Protein AF-A0A9P5WFJ4-F1 (afdb_monomer)

Foldseek 3Di:
DDPDDDDPPDDDDDDQDDPPPVSVVVVVCVVVVPDPPDDPPDDDDPVRVVVVVVVVDPPVVDDPPWDFQEWDDDPQWIWTATPVRDIDIGNAAEFPPAQPTNLLVRQQVVCVVVVNRDPVLVDDWFFFKKKKKFKQAPADCVLQVCLVDPDKDKDKAADDQLKIKIWIHDHRNMIIMMIMHTDPDRDDPVVQPDPDPVNVVVVCVVQQQPADRRGDGVVVRVVRTDSVRIDIHTQTWDAAPDQDDQRYGYAFNSHTRAGCLVVCRVVLRVVLVVLLVVLVVPFPDSGSVSSVSSRVRSCVVRSVVSVVVNVVRVVSCPVRGDDPVDVVVVVVVD

Secondary structure (DSSP, 8-state):
----PPPPSSPPP------SHHHHHHHHHHHTTTS-SS-------HHHHHHHHHTTS-GGG---S--EEEEEEETTEEEEEETTS-EEEES-EEE---TT-HHHHHHHHHHHHTT---GGGGPPPEEEEEEEEEEE-S--TTT-GGGGSSSPPEEEEE-SSSEEEEEEEETTTEEEEEEEEE-SS---GGGGS---HHHHHHHHHHHTTSBPTTSSBHHHHHHTB-GGG-EEEEEEEEE-S--EETTEEE-GGGTEE--GGGS-HHHHHHHHHHHHHHHHHT-SSSSHHHHHHHHHHHHHHHHHHHHHHHHHHHHHHHHHT-----TTTTGGG-

Radius of gyration: 24.31 Å; Cα contacts (8 Å, |Δi|>4): 468; chains: 1; bounding box: 66×55×56 Å

Sequence (334 aa):
MSNTQPIPESPLFVLIVGAGLGGLMLGTILENANIPCGYDCLLVSRPKLHDLLRQRVPDHKISVGKKVLRQDEHDGKVTAYCSDDTMYECSVLVGADGAYSAVRQNIYKQLDDEGKLPLSYKAPFTIGYTTIVGTASHLNPERYPELNDKCSHFRIIFGNKNDSSYAVTVPDNKICWALQIQTSESKSEDENLDWGQESLDTMIKEFEESPCAYGGTMKDIFDATLKKLISKTFLEEKVFRTWYHGRSVLIGDACHKILPGAGQGAGLAFRDAVVLANCLYNMKDNSFKSIKSAFDNYYKQRYPEAEMQLKKSAYSSKIMFGQVYNVNSLNEME

pLDDT: mean 82.27, std 16.88, range [31.33, 98.56]

Nearest PDB structures (foldseek):
  6bz5-assembly2_B  TM=7.344E-01  e=2.719E-15  Pseudomonas putida
  6n04-assembly1_A  TM=7.931E-01  e=1.930E-14  Streptomyces sp. LC-6-2
  6n04-assembly2_B  TM=7.921E-01  e=2.306E-14  Streptomyces sp. LC-6-2
  5tuk-assembly2_B  TM=7.694E-01  e=1.233E-12  uncultured bacterium
  3c4a-assembly1_A  TM=6.745E-01  e=7.379E-07  Chromobacterium violaceum ATCC 12472

Solvent-accessible surface area (backbone atoms only — not comparable to full-atom values): 19432 Å² total; per-residue (Å²): 131,88,85,74,76,82,77,70,98,62,84,87,84,84,87,78,88,56,88,47,74,69,38,48,50,53,52,55,47,64,73,46,73,84,56,72,93,65,80,80,87,79,87,73,56,68,70,60,53,50,51,61,54,50,74,74,48,63,68,94,80,59,78,79,93,65,45,66,69,46,68,50,78,55,98,79,29,34,36,40,34,28,75,75,78,47,73,49,79,35,69,66,46,76,28,70,64,29,73,80,22,44,54,50,52,44,48,47,50,54,30,46,79,69,74,67,54,61,74,79,74,74,57,77,69,50,51,52,31,41,34,41,36,38,52,22,45,80,51,58,47,88,75,34,58,64,53,73,47,94,60,69,51,78,41,75,45,75,56,93,74,31,18,16,35,37,34,31,40,44,84,81,36,25,36,41,38,37,39,32,35,57,49,95,61,78,73,58,80,83,72,69,78,72,77,52,72,72,62,50,55,50,54,49,64,75,41,28,81,38,78,29,85,71,61,69,30,34,39,63,46,51,74,38,23,60,69,93,61,50,46,75,45,73,44,46,34,46,72,55,93,72,46,61,52,90,55,36,37,47,34,32,36,36,28,46,28,44,41,66,52,60,69,46,60,68,60,51,27,51,51,39,54,54,46,42,49,53,31,58,70,69,40,90,55,84,46,70,68,37,49,44,52,24,51,54,55,30,46,69,68,45,48,66,54,50,55,54,45,39,58,50,10,49,52,36,27,50,65,67,31,29,58,77,84,46,82,64,68,62,69,78,71,119

Mean predicted aligned error: 10.55 Å

Structure (mmCIF, N/CA/C/O backbone):
data_AF-A0A9P5WFJ4-F1
#
_entry.id   AF-A0A9P5WFJ4-F1
#
loop_
_atom_site.group_PDB
_atom_site.id
_atom_site.type_symbol
_atom_site.label_atom_id
_atom_site.label_alt_id
_atom_site.label_comp_id
_atom_site.label_asym_id
_atom_site.label_entity_id
_atom_site.label_seq_id
_atom_site.pdbx_PDB_ins_code
_atom_site.Cartn_x
_atom_site.Cartn_y
_atom_site.Cartn_z
_atom_site.occupancy
_atom_site.B_iso_or_equiv
_atom_site.auth_seq_id
_atom_site.auth_comp_id
_atom_site.auth_asym_id
_atom_site.auth_atom_id
_atom_site.pdbx_PDB_model_num
ATOM 1 N N . MET A 1 1 ? 30.049 -27.330 -19.630 1.00 34.25 1 MET A N 1
ATOM 2 C CA . MET A 1 1 ? 31.063 -27.969 -18.765 1.00 34.25 1 MET A CA 1
ATOM 3 C C . MET A 1 1 ? 30.670 -27.676 -17.330 1.00 34.25 1 MET A C 1
ATOM 5 O O . MET A 1 1 ? 30.473 -26.513 -17.004 1.00 34.25 1 MET A O 1
ATOM 9 N N . SER A 1 2 ? 30.403 -28.714 -16.536 1.00 38.50 2 SER A N 1
ATOM 10 C CA . SER A 1 2 ? 29.933 -28.596 -15.153 1.00 38.50 2 SER A CA 1
ATOM 11 C C . SER A 1 2 ? 31.025 -27.985 -14.282 1.00 38.50 2 SER A C 1
ATOM 13 O O . SER A 1 2 ? 32.075 -28.591 -14.091 1.00 38.50 2 SER A O 1
ATOM 15 N N . ASN A 1 3 ? 30.778 -26.785 -13.767 1.00 38.47 3 ASN A N 1
ATOM 16 C CA . ASN A 1 3 ? 31.696 -26.097 -12.871 1.00 38.47 3 ASN A CA 1
ATOM 17 C C . ASN A 1 3 ? 31.429 -26.564 -11.431 1.00 38.47 3 ASN A C 1
ATOM 19 O O . ASN A 1 3 ? 30.825 -25.859 -10.630 1.00 38.47 3 ASN A O 1
ATOM 23 N N . THR A 1 4 ? 31.802 -27.805 -11.122 1.00 42.44 4 THR A N 1
ATOM 24 C CA . THR A 1 4 ? 31.858 -28.286 -9.738 1.00 42.44 4 THR A CA 1
ATOM 25 C C . THR A 1 4 ? 33.193 -27.847 -9.157 1.00 42.44 4 THR A C 1
ATOM 27 O O . THR A 1 4 ? 34.236 -28.376 -9.546 1.00 42.44 4 THR A O 1
ATOM 30 N N . GLN A 1 5 ? 33.172 -26.855 -8.265 1.00 40.44 5 GLN A N 1
ATOM 31 C CA . GLN A 1 5 ? 34.342 -26.545 -7.448 1.00 40.44 5 GLN A CA 1
ATOM 32 C C . GLN A 1 5 ? 34.761 -27.794 -6.652 1.00 40.44 5 GLN A C 1
ATOM 34 O O . GLN A 1 5 ? 33.890 -28.558 -6.226 1.00 40.44 5 GLN A O 1
ATOM 39 N N . PRO A 1 6 ? 36.071 -28.030 -6.468 1.00 43.88 6 PRO A N 1
ATOM 40 C CA . PRO A 1 6 ? 36.553 -29.171 -5.706 1.00 43.88 6 PRO A CA 1
ATOM 41 C C . PRO A 1 6 ? 36.072 -29.071 -4.255 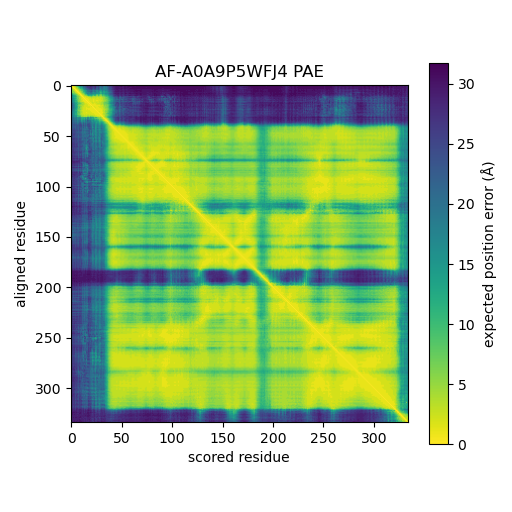1.00 43.88 6 PRO A C 1
ATOM 43 O O . PRO A 1 6 ? 36.248 -28.045 -3.598 1.00 43.88 6 PRO A O 1
ATOM 46 N N . ILE A 1 7 ? 35.454 -30.145 -3.767 1.00 51.50 7 ILE A N 1
ATOM 47 C CA . ILE A 1 7 ? 35.098 -30.304 -2.355 1.00 51.50 7 ILE A CA 1
ATOM 48 C C . ILE A 1 7 ? 36.421 -30.365 -1.568 1.00 51.50 7 ILE A C 1
ATOM 50 O O . ILE A 1 7 ? 37.279 -31.170 -1.938 1.00 51.50 7 ILE A O 1
ATOM 54 N N . PRO A 1 8 ? 36.628 -29.537 -0.526 1.00 46.91 8 PRO A N 1
ATOM 55 C CA . PRO A 1 8 ? 37.829 -29.611 0.301 1.00 46.91 8 PRO A CA 1
ATOM 56 C C . PRO A 1 8 ? 38.000 -31.017 0.891 1.00 46.91 8 PRO A C 1
ATOM 58 O O . PRO A 1 8 ? 37.039 -31.602 1.387 1.00 46.91 8 PRO A O 1
ATOM 61 N N . GLU A 1 9 ? 39.224 -31.551 0.862 1.00 56.97 9 GLU A N 1
ATOM 62 C CA . GLU A 1 9 ? 39.556 -32.922 1.300 1.00 56.97 9 GLU A CA 1
ATOM 63 C C . GLU A 1 9 ? 39.335 -33.176 2.807 1.00 56.97 9 GLU A C 1
ATOM 65 O O . GLU A 1 9 ? 39.425 -34.315 3.265 1.00 56.97 9 GLU A O 1
ATOM 70 N N . SER A 1 10 ? 39.001 -32.142 3.584 1.00 56.41 10 SER A N 1
ATOM 71 C CA . SER A 1 10 ? 38.609 -32.245 4.987 1.00 56.41 10 SER A CA 1
ATOM 72 C C . SER A 1 10 ? 37.288 -31.501 5.252 1.00 56.41 10 SER A C 1
ATOM 74 O O . SER A 1 10 ? 37.142 -30.340 4.858 1.00 56.41 10 SER A O 1
ATOM 76 N N . PRO A 1 11 ? 36.301 -32.132 5.919 1.00 61.22 11 PRO A N 1
ATOM 77 C CA . PRO A 1 11 ? 35.063 -31.455 6.284 1.00 61.22 11 PRO A CA 1
ATOM 78 C C . PRO A 1 11 ? 35.350 -30.336 7.295 1.00 61.22 11 PRO A C 1
ATOM 80 O O . PRO A 1 11 ? 36.086 -30.529 8.265 1.00 61.22 11 PRO A O 1
ATOM 83 N N . LEU A 1 12 ? 34.763 -29.158 7.066 1.00 67.69 12 LEU A N 1
ATOM 84 C CA . LEU A 1 12 ? 34.853 -28.015 7.973 1.00 67.69 12 LEU A CA 1
ATOM 85 C C . LEU A 1 12 ? 34.245 -28.390 9.334 1.00 67.69 12 LEU A C 1
ATOM 87 O O . LEU A 1 12 ? 33.055 -28.678 9.426 1.00 67.69 12 LEU A O 1
ATOM 91 N N . PHE A 1 13 ? 35.050 -28.355 10.394 1.00 78.56 13 PHE A N 1
ATOM 92 C CA . PHE A 1 13 ? 34.581 -28.564 11.762 1.00 78.56 13 PHE A CA 1
ATOM 93 C C . PHE A 1 13 ? 34.346 -27.214 12.448 1.00 78.56 13 PHE A C 1
ATOM 95 O O . PHE A 1 13 ? 35.280 -26.424 12.597 1.00 78.56 13 PHE A O 1
ATOM 102 N N . VAL A 1 14 ? 33.110 -26.950 12.881 1.00 77.62 14 VAL A N 1
ATOM 103 C CA . VAL A 1 14 ? 32.733 -25.713 13.586 1.00 77.62 14 VAL A CA 1
ATOM 104 C C . VAL A 1 14 ? 32.184 -26.049 14.972 1.00 77.62 14 VAL A C 1
ATOM 106 O O . VAL A 1 14 ? 31.178 -26.742 15.094 1.00 77.62 14 VAL A O 1
ATOM 109 N N . LEU A 1 15 ? 32.819 -25.522 16.024 1.00 81.19 15 LEU A N 1
ATOM 110 C CA . LEU A 1 15 ? 32.324 -25.594 17.402 1.00 81.19 15 LEU A CA 1
ATOM 111 C C . LEU A 1 15 ? 31.616 -24.283 17.769 1.00 81.19 15 LEU A C 1
ATOM 113 O O . LEU A 1 15 ? 32.243 -23.226 17.797 1.00 81.19 15 LEU A O 1
ATOM 117 N N . ILE A 1 16 ? 30.326 -24.353 18.102 1.00 79.12 16 ILE A N 1
ATOM 118 C CA . ILE A 1 16 ? 29.542 -23.201 18.566 1.00 79.12 16 ILE A CA 1
ATOM 119 C C . ILE A 1 16 ? 29.429 -23.254 20.088 1.00 79.12 16 ILE A C 1
ATOM 121 O O . ILE A 1 16 ? 28.852 -24.186 20.647 1.00 79.12 16 ILE A O 1
ATOM 125 N N . VAL A 1 17 ? 29.960 -22.237 20.769 1.00 74.94 17 VAL A N 1
ATOM 126 C CA . VAL A 1 17 ? 29.903 -22.132 22.232 1.00 74.94 17 VAL A CA 1
ATOM 127 C C . VAL A 1 17 ? 28.771 -21.185 22.633 1.00 74.94 17 VAL A C 1
ATOM 129 O O . VAL A 1 17 ? 28.886 -19.970 22.494 1.00 74.94 17 VAL A O 1
ATOM 132 N N . GLY A 1 18 ? 27.677 -21.755 23.149 1.00 51.16 18 GLY A N 1
ATOM 133 C CA . GLY A 1 18 ? 26.516 -21.028 23.675 1.00 51.16 18 GLY A CA 1
ATOM 134 C C . GLY A 1 18 ? 25.231 -21.251 22.868 1.00 51.16 18 GLY A C 1
ATOM 135 O O . GLY A 1 18 ? 25.180 -20.997 21.670 1.00 51.16 18 GLY A O 1
ATOM 136 N N . ALA A 1 19 ? 24.159 -21.671 23.546 1.00 72.38 19 ALA A N 1
ATOM 137 C CA . ALA A 1 19 ? 22.844 -21.952 22.952 1.00 72.38 19 ALA A CA 1
ATOM 138 C C . ALA A 1 19 ? 21.886 -20.739 22.979 1.00 72.38 19 ALA A C 1
ATOM 140 O O . ALA A 1 19 ? 20.674 -20.886 23.123 1.00 72.38 19 ALA A O 1
ATOM 141 N N . GLY A 1 20 ? 22.425 -19.521 22.881 1.00 47.56 20 GLY A N 1
ATOM 142 C CA . GLY A 1 20 ? 21.614 -18.319 22.661 1.00 47.56 20 GLY A CA 1
ATOM 143 C C . GLY A 1 20 ? 21.087 -18.254 21.222 1.00 47.56 20 GLY A C 1
ATOM 144 O O . GLY A 1 20 ? 21.541 -19.007 20.362 1.00 47.56 20 GLY A O 1
ATOM 145 N N . LEU A 1 21 ? 20.175 -17.319 20.929 1.00 46.03 21 LEU A N 1
ATOM 146 C CA . LEU A 1 21 ? 19.543 -17.189 19.602 1.00 46.03 21 LEU A CA 1
ATOM 147 C C . LEU A 1 21 ? 20.558 -17.146 18.444 1.00 46.03 21 LEU A C 1
ATOM 149 O O . LEU A 1 21 ? 20.358 -17.816 17.436 1.00 46.03 21 LEU A O 1
ATOM 153 N N . GLY A 1 22 ? 21.669 -16.418 18.606 1.00 52.59 22 GLY A N 1
ATOM 154 C CA . GLY A 1 22 ? 22.727 -16.346 17.592 1.00 52.59 22 GLY A CA 1
ATOM 155 C C . GLY A 1 22 ? 23.477 -17.668 17.386 1.00 52.59 22 GLY A C 1
ATOM 156 O O . GLY A 1 22 ? 23.732 -18.051 16.248 1.00 52.59 22 GLY A O 1
ATOM 157 N N . GLY A 1 23 ? 23.775 -18.395 18.469 1.00 68.00 23 GLY A N 1
ATOM 158 C CA . GLY A 1 23 ? 24.458 -19.692 18.404 1.00 68.00 23 GLY A CA 1
ATOM 159 C C . GLY A 1 23 ? 23.572 -20.798 17.825 1.00 68.00 23 GLY A C 1
ATOM 160 O O . GLY A 1 23 ? 24.020 -21.565 16.977 1.00 68.00 23 GLY A O 1
ATOM 161 N N . LEU A 1 24 ? 22.289 -20.829 18.199 1.00 67.00 24 LEU A N 1
ATOM 162 C CA . LEU A 1 24 ? 21.314 -21.776 17.646 1.00 67.00 24 LEU A CA 1
ATOM 163 C C . LEU A 1 24 ? 21.024 -21.510 16.161 1.00 67.00 24 LEU A C 1
ATOM 165 O O . LEU A 1 24 ? 20.926 -22.456 15.380 1.00 67.00 24 LEU A O 1
ATOM 169 N N . MET A 1 25 ? 20.929 -20.239 15.750 1.00 59.25 25 MET A N 1
ATOM 170 C CA . MET A 1 25 ? 20.724 -19.871 14.345 1.00 59.25 25 MET A CA 1
ATOM 171 C C . MET A 1 25 ? 21.933 -20.253 13.483 1.00 59.25 25 MET A C 1
ATOM 173 O O . MET A 1 25 ? 21.761 -20.873 12.437 1.00 59.25 25 MET A O 1
ATOM 177 N N . LEU A 1 26 ? 23.154 -19.957 13.943 1.00 74.19 26 LEU A N 1
ATOM 178 C CA . LEU A 1 26 ? 24.378 -20.349 13.242 1.00 74.19 26 LEU A CA 1
ATOM 179 C C . LEU A 1 26 ? 24.503 -21.878 13.130 1.00 74.19 26 LEU A C 1
ATOM 181 O O . LEU A 1 26 ? 24.809 -22.377 12.052 1.00 74.19 26 LEU A O 1
ATOM 185 N N . GLY A 1 27 ? 24.193 -22.624 14.197 1.00 80.00 27 GLY A N 1
ATOM 186 C CA . GLY A 1 27 ? 24.204 -24.092 14.173 1.00 80.00 27 GLY A CA 1
ATOM 187 C C . GLY A 1 27 ? 23.176 -24.681 13.209 1.00 80.00 27 GLY A C 1
ATOM 188 O O . GLY A 1 27 ? 23.484 -25.608 12.468 1.00 80.00 27 GLY A O 1
ATOM 189 N N . THR A 1 28 ? 21.980 -24.089 13.148 1.00 70.19 28 THR A N 1
ATOM 190 C CA . THR A 1 28 ? 20.922 -24.514 12.218 1.00 70.19 28 THR A CA 1
ATOM 191 C C . THR A 1 28 ? 21.304 -24.254 10.758 1.00 70.19 28 THR A C 1
ATOM 193 O O . THR A 1 28 ? 21.015 -25.082 9.897 1.00 70.19 28 THR A O 1
ATOM 196 N N . ILE A 1 29 ? 21.954 -23.123 10.464 1.00 65.44 29 ILE A N 1
ATOM 197 C CA . ILE A 1 29 ? 22.428 -22.795 9.109 1.00 65.44 29 ILE A CA 1
ATOM 198 C C . ILE A 1 29 ? 23.544 -23.754 8.682 1.00 65.44 29 ILE A C 1
ATOM 200 O O . ILE A 1 29 ? 23.516 -24.259 7.562 1.00 65.44 29 ILE A O 1
ATOM 204 N N . LEU A 1 30 ? 24.511 -24.012 9.568 1.00 74.56 30 LEU A N 1
ATOM 205 C CA . LEU A 1 30 ? 25.680 -24.834 9.254 1.00 74.56 30 LEU A CA 1
ATOM 206 C C . LEU A 1 30 ? 25.346 -26.320 9.075 1.00 74.56 30 LEU A C 1
ATOM 208 O O . LEU A 1 30 ? 25.984 -26.951 8.241 1.00 74.56 30 LEU A O 1
ATOM 212 N N . GLU A 1 31 ? 24.345 -26.870 9.776 1.00 73.56 31 GLU A N 1
ATOM 213 C CA . GLU A 1 31 ? 23.927 -28.264 9.536 1.00 73.56 31 GLU A CA 1
ATOM 214 C C . GLU A 1 31 ? 23.063 -28.448 8.292 1.00 73.56 31 GLU A C 1
ATOM 216 O O . GLU A 1 31 ? 23.095 -29.487 7.636 1.00 73.56 31 GLU A O 1
ATOM 221 N N . ASN A 1 32 ? 22.309 -27.421 7.909 1.00 62.84 32 ASN A N 1
ATOM 222 C CA . ASN A 1 32 ? 21.511 -27.457 6.691 1.00 62.84 32 ASN A CA 1
ATOM 223 C C . ASN A 1 32 ? 22.292 -26.882 5.503 1.00 62.84 32 ASN A C 1
ATOM 225 O O . ASN A 1 32 ? 21.705 -26.144 4.718 1.00 62.84 32 ASN A O 1
ATOM 229 N N . ALA A 1 33 ? 23.588 -27.200 5.374 1.00 49.88 33 ALA A N 1
ATOM 230 C CA . ALA A 1 33 ? 24.605 -26.576 4.505 1.00 49.88 33 ALA A CA 1
ATOM 231 C C . ALA A 1 33 ? 24.300 -26.447 2.985 1.00 49.88 33 ALA A C 1
ATOM 233 O O . ALA A 1 33 ? 25.177 -26.066 2.216 1.00 49.88 33 ALA A O 1
ATOM 234 N N . ASN A 1 34 ? 23.068 -26.702 2.541 1.00 47.66 34 ASN A N 1
ATOM 235 C CA . ASN A 1 34 ? 22.524 -26.345 1.228 1.00 47.66 34 ASN A CA 1
ATOM 236 C C . ASN A 1 34 ? 21.462 -25.225 1.264 1.00 47.66 34 ASN A C 1
ATOM 238 O O . ASN A 1 34 ? 20.788 -25.008 0.259 1.00 47.66 34 ASN A O 1
ATOM 242 N N . ILE A 1 35 ? 21.278 -24.515 2.380 1.00 48.06 35 ILE A N 1
ATOM 243 C CA . ILE A 1 35 ? 20.373 -23.360 2.454 1.00 48.06 35 ILE A CA 1
ATOM 244 C C . ILE A 1 35 ? 21.209 -22.078 2.327 1.00 48.06 35 ILE A C 1
ATOM 246 O O . ILE A 1 35 ? 21.935 -21.742 3.267 1.00 48.06 35 ILE A O 1
ATOM 250 N N . PRO A 1 36 ? 21.118 -21.329 1.210 1.00 49.84 36 PRO A N 1
ATOM 251 C CA . PRO A 1 36 ? 21.566 -19.943 1.181 1.00 49.84 36 PRO A CA 1
ATOM 252 C C . PRO A 1 36 ? 20.899 -19.217 2.350 1.00 49.84 36 PRO A C 1
ATOM 254 O O . PRO A 1 36 ? 19.676 -19.211 2.468 1.00 49.84 36 PRO A O 1
A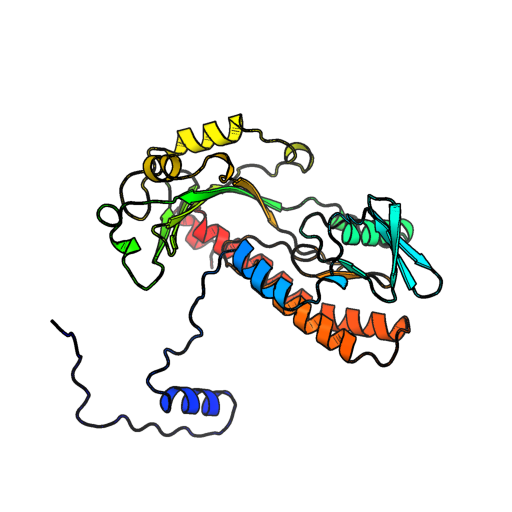TOM 257 N N . CYS A 1 37 ? 21.679 -18.666 3.274 1.00 44.34 37 CYS A N 1
ATOM 258 C CA . CYS A 1 37 ? 21.131 -17.947 4.414 1.00 44.34 37 CYS A CA 1
ATOM 259 C C . CYS A 1 37 ? 20.402 -16.676 3.931 1.00 44.34 37 CYS A C 1
ATOM 261 O O . CYS A 1 37 ? 21.009 -15.654 3.629 1.00 44.34 37 CYS A O 1
ATOM 263 N N . GLY A 1 38 ? 19.073 -16.778 3.847 1.00 51.69 38 GLY A N 1
ATOM 264 C CA . GLY A 1 38 ? 18.127 -15.759 3.395 1.00 51.69 38 GLY A CA 1
ATOM 265 C C . GLY A 1 38 ? 16.865 -16.443 2.861 1.00 51.69 38 GLY A C 1
ATOM 266 O O . GLY A 1 38 ? 16.949 -17.517 2.279 1.00 51.69 38 GLY A O 1
ATOM 267 N N . TYR A 1 39 ? 15.678 -15.873 3.078 1.00 51.72 39 TYR A N 1
ATOM 268 C CA . TYR A 1 39 ? 14.513 -16.301 2.293 1.00 51.72 39 TYR A CA 1
ATOM 269 C C . TYR A 1 39 ? 14.706 -15.799 0.859 1.00 51.72 39 TYR A C 1
ATOM 271 O O . TYR A 1 39 ? 15.142 -14.659 0.681 1.00 51.72 39 TYR A O 1
ATOM 279 N N . ASP A 1 40 ? 14.363 -16.611 -0.143 1.00 59.41 40 ASP A N 1
ATOM 280 C CA . ASP A 1 40 ? 14.374 -16.164 -1.536 1.00 59.41 40 ASP A CA 1
ATOM 281 C C . ASP A 1 40 ? 13.541 -14.884 -1.690 1.00 59.41 40 ASP A C 1
ATOM 283 O O . ASP A 1 40 ? 12.431 -14.765 -1.156 1.00 59.41 40 ASP A O 1
ATOM 287 N N . CYS A 1 41 ? 14.071 -13.907 -2.429 1.00 67.69 41 CYS A N 1
ATOM 288 C CA . CYS A 1 41 ? 13.301 -12.729 -2.802 1.00 67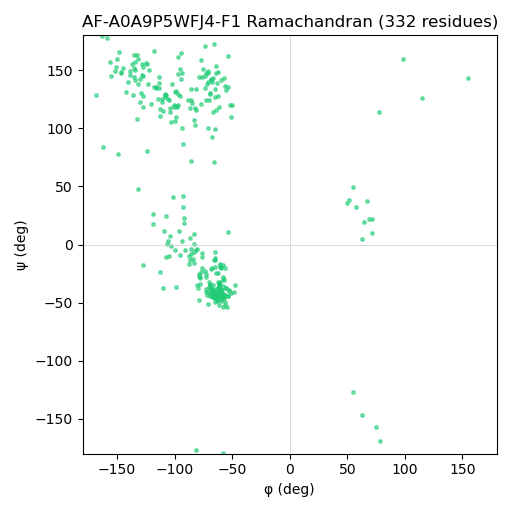.69 41 CYS A CA 1
ATOM 289 C C . CYS A 1 41 ? 12.251 -13.148 -3.835 1.00 67.69 41 CYS A C 1
ATOM 291 O O . CYS A 1 41 ? 12.553 -13.333 -5.013 1.00 67.69 41 CYS A O 1
ATOM 293 N N . LEU A 1 42 ? 11.012 -13.336 -3.381 1.00 78.88 42 LEU A N 1
ATOM 294 C CA . LEU A 1 42 ? 9.910 -13.722 -4.251 1.00 78.88 42 LEU A CA 1
ATOM 295 C C . LEU A 1 42 ? 9.261 -12.486 -4.868 1.00 78.88 42 LEU A C 1
ATOM 297 O O . LEU A 1 42 ? 8.655 -11.666 -4.176 1.00 78.88 42 LEU A O 1
ATOM 301 N N . LEU A 1 43 ? 9.325 -12.399 -6.193 1.00 81.25 43 LEU A N 1
ATOM 302 C CA . LEU A 1 43 ? 8.538 -11.449 -6.961 1.00 81.25 43 LEU A CA 1
ATOM 303 C C . LEU A 1 43 ? 7.189 -12.078 -7.319 1.00 81.25 43 LEU A C 1
ATOM 305 O O . LEU A 1 43 ? 7.119 -13.134 -7.944 1.00 81.25 43 LEU A O 1
ATOM 309 N N . VAL A 1 44 ? 6.099 -11.414 -6.944 1.00 83.94 44 VAL A N 1
ATOM 310 C CA . VAL A 1 44 ? 4.734 -11.851 -7.251 1.00 83.94 44 VAL A CA 1
ATOM 311 C C . VAL A 1 44 ? 3.940 -10.684 -7.816 1.00 83.94 44 VAL A C 1
ATOM 313 O O . VAL A 1 44 ? 4.029 -9.558 -7.326 1.00 83.94 44 VAL A O 1
ATOM 316 N N . SER A 1 45 ? 3.142 -10.936 -8.855 1.00 84.31 45 SER A N 1
ATOM 317 C CA . SER A 1 45 ? 2.259 -9.899 -9.380 1.00 84.31 45 SER A CA 1
ATOM 318 C C . SER A 1 45 ? 1.173 -9.564 -8.355 1.00 84.31 45 SER A C 1
ATOM 320 O O . SER A 1 45 ? 0.604 -10.447 -7.706 1.00 84.31 45 SER A O 1
ATOM 322 N N . ARG A 1 46 ? 0.850 -8.275 -8.219 1.00 82.81 46 ARG A N 1
ATOM 323 C CA . ARG A 1 46 ? -0.189 -7.808 -7.290 1.00 82.81 46 ARG A CA 1
ATOM 324 C C . ARG A 1 46 ? -1.538 -8.521 -7.489 1.00 82.81 46 ARG A C 1
ATOM 326 O O . ARG A 1 46 ? -2.097 -8.941 -6.477 1.00 82.81 46 ARG A O 1
ATOM 333 N N . PRO A 1 47 ? -2.052 -8.727 -8.724 1.00 82.62 47 PRO A N 1
ATOM 334 C CA . PRO A 1 47 ? -3.291 -9.480 -8.926 1.00 82.62 47 PRO A CA 1
ATOM 335 C C . PRO A 1 47 ? -3.193 -10.919 -8.412 1.00 82.62 47 PRO A C 1
ATOM 337 O O . PRO A 1 47 ? -4.078 -11.373 -7.694 1.00 82.62 47 PRO A O 1
ATOM 340 N N . LYS A 1 48 ? -2.078 -11.613 -8.682 1.00 86.38 48 LYS A N 1
ATOM 341 C CA . LYS A 1 48 ? -1.886 -12.994 -8.224 1.00 86.38 48 LYS A CA 1
ATOM 342 C C . LYS A 1 48 ? -1.828 -13.085 -6.702 1.00 86.38 48 LYS A C 1
ATOM 344 O O . LYS A 1 48 ? -2.451 -13.975 -6.130 1.00 86.38 48 LYS A O 1
ATOM 349 N N . LEU A 1 49 ? -1.102 -12.177 -6.049 1.00 85.44 49 LEU A N 1
ATOM 350 C CA . LEU A 1 49 ? -1.033 -12.124 -4.588 1.00 85.44 49 LEU A CA 1
ATOM 351 C C . LEU A 1 49 ? -2.409 -11.835 -3.977 1.00 85.44 49 LEU A C 1
ATOM 353 O O . LEU A 1 49 ? -2.806 -12.497 -3.021 1.00 85.44 49 LEU A O 1
ATOM 357 N N . HIS A 1 50 ? -3.150 -10.888 -4.556 1.00 85.56 50 HIS A N 1
ATOM 358 C CA . HIS A 1 50 ? -4.510 -10.577 -4.135 1.00 85.56 50 HIS A CA 1
ATOM 359 C C . HIS A 1 50 ? -5.432 -11.797 -4.259 1.00 85.56 50 HIS A C 1
ATOM 361 O O . HIS A 1 50 ? -6.120 -12.130 -3.298 1.00 85.56 50 HIS A O 1
ATOM 367 N N . ASP A 1 51 ? -5.402 -12.511 -5.386 1.00 85.75 51 ASP A N 1
ATOM 368 C CA . ASP A 1 51 ? -6.214 -13.715 -5.591 1.00 85.75 51 ASP A CA 1
ATOM 369 C C . ASP A 1 51 ? -5.872 -14.826 -4.595 1.00 85.75 51 ASP A C 1
ATOM 371 O O . ASP A 1 51 ? -6.773 -15.446 -4.029 1.00 85.75 51 ASP A O 1
ATOM 375 N N . LEU A 1 52 ? -4.579 -15.054 -4.339 1.00 87.81 52 LEU A N 1
ATOM 376 C CA . LEU A 1 52 ? -4.117 -16.045 -3.365 1.00 87.81 52 LEU A CA 1
ATOM 377 C C . LEU A 1 52 ? -4.620 -15.736 -1.950 1.00 87.81 52 LEU A C 1
ATOM 379 O O . LEU A 1 52 ? -5.025 -16.653 -1.237 1.00 87.81 52 LEU A O 1
ATOM 383 N N . LEU A 1 53 ? -4.614 -14.462 -1.548 1.00 86.12 53 LEU A N 1
ATOM 384 C CA . LEU A 1 53 ? -5.137 -14.032 -0.249 1.00 86.12 53 LEU A CA 1
ATOM 385 C C . LEU A 1 53 ? -6.668 -14.103 -0.207 1.00 86.12 53 LEU A C 1
ATOM 387 O O . LEU A 1 53 ? -7.227 -14.615 0.762 1.00 86.12 53 LEU A O 1
ATOM 391 N N . ARG A 1 54 ? -7.347 -13.656 -1.270 1.00 84.12 54 ARG A N 1
ATOM 392 C CA . ARG A 1 54 ? -8.813 -13.676 -1.387 1.00 84.12 54 ARG A CA 1
ATOM 393 C C . ARG A 1 54 ? -9.365 -15.089 -1.232 1.00 84.12 54 ARG A C 1
ATOM 395 O O . ARG A 1 54 ? -10.326 -15.279 -0.501 1.00 84.12 54 ARG A O 1
ATOM 402 N N . GLN A 1 55 ? -8.717 -16.082 -1.843 1.00 87.44 55 GLN A N 1
ATOM 403 C CA . GLN A 1 55 ? -9.101 -17.498 -1.743 1.00 87.44 55 GLN A CA 1
ATOM 404 C C . GLN A 1 55 ? -9.058 -18.057 -0.310 1.00 87.44 55 GLN A C 1
ATOM 406 O O . GLN A 1 55 ? -9.637 -19.109 -0.051 1.00 87.44 55 GLN A O 1
ATOM 411 N N . ARG A 1 56 ? -8.377 -17.388 0.631 1.00 90.88 56 ARG A N 1
ATOM 412 C CA . ARG A 1 56 ? -8.337 -17.793 2.047 1.00 90.88 56 ARG A CA 1
ATOM 413 C C . ARG A 1 56 ? -9.488 -17.222 2.875 1.00 90.88 56 ARG A C 1
ATOM 415 O O . ARG A 1 56 ? -9.660 -17.641 4.018 1.00 90.88 56 ARG A O 1
ATOM 422 N N . VAL A 1 57 ? -10.266 -16.289 2.330 1.00 81.81 57 VAL A N 1
ATOM 423 C CA . VAL A 1 57 ? -11.408 -15.669 3.006 1.00 81.81 57 VAL A CA 1
ATOM 424 C C . VAL A 1 57 ? -12.698 -16.193 2.366 1.00 81.81 57 VAL A C 1
ATOM 426 O O . VAL A 1 57 ? -12.836 -16.105 1.149 1.00 81.81 57 VAL A O 1
ATOM 429 N N . PRO A 1 58 ? -13.658 -16.735 3.142 1.00 89.38 58 PRO A N 1
ATOM 430 C CA . PRO A 1 58 ? -14.928 -17.196 2.586 1.00 89.38 58 PRO A CA 1
ATOM 431 C C . PRO A 1 58 ? -15.646 -16.088 1.806 1.00 89.38 58 PRO A C 1
ATOM 433 O O . PRO A 1 58 ? -15.796 -14.985 2.330 1.00 89.38 58 PRO A O 1
ATOM 436 N N . ASP A 1 59 ? -16.144 -16.391 0.601 1.00 89.06 59 ASP A N 1
ATOM 437 C CA . ASP A 1 59 ? -16.715 -15.382 -0.309 1.00 89.06 59 ASP A CA 1
ATOM 438 C C . ASP A 1 59 ? -17.849 -14.562 0.334 1.00 89.06 59 ASP A C 1
ATOM 440 O O . ASP A 1 59 ? -17.908 -13.350 0.161 1.00 89.06 59 ASP A O 1
ATOM 444 N N . HIS A 1 60 ? -18.697 -15.180 1.166 1.00 89.25 60 HIS A N 1
ATOM 445 C CA . HIS A 1 60 ? -19.790 -14.486 1.867 1.00 89.25 60 HIS A CA 1
ATOM 446 C C . HIS A 1 60 ? -19.320 -13.442 2.900 1.00 89.25 60 HIS A C 1
ATOM 448 O O . HIS A 1 60 ? -20.132 -12.657 3.383 1.00 89.25 60 HIS A O 1
ATOM 454 N N . LYS A 1 61 ? -18.031 -13.433 3.271 1.00 86.88 61 LYS A N 1
ATOM 455 C CA . LYS A 1 61 ? -17.427 -12.418 4.151 1.00 86.88 61 LYS A CA 1
ATOM 456 C C . LYS A 1 61 ? -16.837 -11.235 3.380 1.00 86.88 61 LYS A C 1
ATOM 458 O O . LYS A 1 61 ? -16.379 -10.285 4.007 1.00 86.88 61 LYS A O 1
ATOM 463 N N . ILE A 1 62 ? -16.839 -11.280 2.047 1.00 88.44 62 ILE A N 1
ATOM 464 C CA . ILE A 1 62 ? -16.330 -10.213 1.185 1.00 88.44 62 ILE A CA 1
ATOM 465 C C . ILE A 1 62 ? -17.515 -9.561 0.473 1.00 88.44 62 ILE A C 1
ATOM 467 O O . ILE A 1 62 ? -18.171 -10.173 -0.362 1.00 88.44 62 ILE A O 1
ATOM 471 N N . SER A 1 63 ? -17.765 -8.288 0.776 1.00 87.06 63 SER A N 1
ATOM 472 C CA . SER A 1 63 ? -18.744 -7.471 0.053 1.00 87.06 63 SER A CA 1
ATOM 473 C C . SER A 1 63 ? -18.015 -6.514 -0.890 1.00 87.06 63 SER A C 1
ATOM 475 O O . SER A 1 63 ? -17.282 -5.637 -0.440 1.00 87.06 63 SER A O 1
ATOM 477 N N . VAL A 1 64 ? -18.196 -6.693 -2.199 1.00 90.75 64 VAL A N 1
ATOM 478 C CA . VAL A 1 64 ? -17.626 -5.821 -3.243 1.00 90.75 64 VAL A CA 1
ATOM 479 C C . VAL A 1 64 ? -18.621 -4.737 -3.661 1.00 90.75 64 VAL A C 1
ATOM 481 O O . VAL A 1 64 ? -19.806 -4.824 -3.353 1.00 90.75 64 VAL A O 1
ATOM 484 N N . GLY A 1 65 ? -18.143 -3.696 -4.351 1.00 89.69 65 GLY A N 1
ATOM 485 C CA . GLY A 1 65 ? -18.983 -2.554 -4.744 1.00 89.69 65 GLY A CA 1
ATOM 486 C C . GLY A 1 65 ? -19.386 -1.646 -3.575 1.00 89.69 65 GLY A C 1
ATOM 487 O O . GLY A 1 65 ? -20.220 -0.765 -3.745 1.00 89.69 65 GLY A O 1
ATOM 488 N N . LYS A 1 66 ? -18.786 -1.844 -2.394 1.00 88.75 66 LYS A N 1
ATOM 489 C CA . LYS A 1 66 ? -19.053 -1.086 -1.168 1.00 88.75 66 LYS A CA 1
ATOM 490 C C . LYS A 1 66 ? -17.931 -0.080 -0.918 1.00 88.75 66 LYS A C 1
ATOM 492 O O . LYS A 1 66 ? -16.843 -0.467 -0.497 1.00 88.75 66 LYS A O 1
ATOM 497 N N . LYS A 1 67 ? -18.172 1.212 -1.154 1.00 91.69 67 LYS A N 1
ATOM 498 C CA . LYS A 1 67 ? -17.238 2.280 -0.760 1.00 91.69 67 LYS A CA 1
ATOM 499 C C . LYS A 1 67 ? -17.737 2.941 0.520 1.00 91.69 67 LYS A C 1
ATOM 501 O O . LYS A 1 67 ? -18.832 3.484 0.516 1.00 91.69 67 LYS A O 1
ATOM 506 N N . VAL A 1 68 ? -16.954 2.911 1.600 1.00 92.06 68 VAL A N 1
ATOM 507 C CA . VAL A 1 68 ? -17.289 3.633 2.841 1.00 92.06 68 VAL A CA 1
ATOM 508 C C . VAL A 1 68 ? -17.163 5.135 2.597 1.00 92.06 68 VAL A C 1
ATOM 510 O O . VAL A 1 68 ? -16.149 5.597 2.079 1.00 92.06 68 VAL A O 1
ATOM 513 N N . LEU A 1 69 ? -18.198 5.886 2.963 1.00 93.31 69 LEU A N 1
ATOM 514 C CA . LEU A 1 69 ? -18.236 7.346 2.843 1.00 93.31 69 LEU A CA 1
ATOM 515 C C . LEU A 1 69 ? -18.178 8.022 4.211 1.00 93.31 69 LEU A C 1
ATOM 517 O O . LEU A 1 69 ? -17.551 9.068 4.379 1.00 93.31 69 LEU A O 1
ATOM 521 N N . ARG A 1 70 ? -18.835 7.413 5.197 1.00 94.75 70 ARG A N 1
ATOM 522 C CA . ARG A 1 70 ? -19.036 7.991 6.521 1.00 94.75 70 ARG A CA 1
ATOM 523 C C . ARG A 1 70 ? -18.986 6.912 7.587 1.00 94.75 70 ARG A C 1
ATOM 525 O O . ARG A 1 70 ? -19.357 5.768 7.318 1.00 94.75 70 ARG A O 1
ATOM 532 N N . GLN A 1 71 ? -18.582 7.291 8.793 1.00 94.62 71 GLN A N 1
ATOM 533 C CA . GLN A 1 71 ? -18.706 6.442 9.971 1.00 94.62 71 GLN A CA 1
ATOM 534 C C . GLN A 1 71 ? -19.238 7.238 11.166 1.00 94.62 71 GLN A C 1
ATOM 536 O O . GLN A 1 71 ? -18.852 8.391 11.358 1.00 94.62 71 GLN A O 1
ATOM 541 N N . ASP A 1 72 ? -20.052 6.595 11.998 1.00 93.56 72 ASP A N 1
ATOM 542 C CA . ASP A 1 72 ? -20.513 7.153 13.272 1.00 93.56 72 ASP A CA 1
ATOM 543 C C . ASP A 1 72 ? -20.259 6.172 14.405 1.00 93.56 72 ASP A C 1
ATOM 545 O O . ASP A 1 72 ? -20.417 4.966 14.220 1.00 93.56 72 ASP A O 1
ATOM 549 N N . GLU A 1 73 ? -19.947 6.687 15.591 1.00 91.44 73 GLU A N 1
ATOM 550 C CA . GLU A 1 73 ? -19.890 5.891 16.815 1.00 91.44 73 GLU A CA 1
ATOM 551 C C . GLU A 1 73 ? -21.108 6.200 17.696 1.00 91.44 73 GLU A C 1
ATOM 553 O O . GLU A 1 73 ? -21.374 7.358 18.013 1.00 91.44 73 GLU A O 1
ATOM 558 N N . HIS A 1 74 ? -21.856 5.166 18.078 1.00 89.25 74 HIS A N 1
ATOM 559 C CA . HIS A 1 74 ? -23.000 5.252 18.988 1.00 89.25 74 HIS A CA 1
ATOM 560 C C . HIS A 1 74 ? -23.170 3.931 19.743 1.00 89.25 74 HIS A C 1
ATOM 562 O O . HIS A 1 74 ? -22.803 2.870 19.243 1.00 89.25 74 HIS A O 1
ATOM 568 N N . ASP A 1 75 ? -23.677 3.991 20.976 1.00 85.94 75 ASP A N 1
ATOM 569 C CA . ASP A 1 75 ? -24.031 2.817 21.792 1.00 85.94 75 ASP A CA 1
ATOM 570 C C . ASP A 1 75 ? -22.938 1.733 21.890 1.00 85.94 75 ASP A C 1
ATOM 572 O O . ASP A 1 75 ? -23.197 0.530 21.940 1.00 85.94 75 ASP A O 1
ATOM 576 N N . GLY A 1 76 ? -21.670 2.158 21.921 1.00 87.12 76 GLY A N 1
ATOM 577 C CA . GLY A 1 76 ? -20.530 1.247 22.005 1.00 87.12 76 GLY A CA 1
ATOM 578 C C . GLY A 1 76 ? -20.260 0.450 20.723 1.00 87.12 76 GLY A C 1
ATOM 579 O O . GLY A 1 76 ? -19.604 -0.593 20.781 1.00 87.12 76 GLY A O 1
ATOM 580 N N . LYS A 1 77 ? -20.728 0.935 19.575 1.00 92.94 77 LYS A N 1
ATOM 581 C CA . LYS A 1 77 ? -20.481 0.376 18.247 1.00 92.94 77 LYS A CA 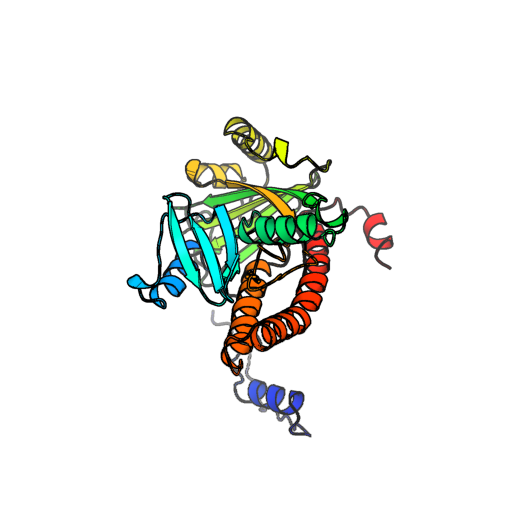1
ATOM 582 C C . LYS A 1 77 ? -20.139 1.486 17.259 1.00 92.94 77 LYS A C 1
ATOM 584 O O . LYS A 1 77 ? -20.384 2.660 17.512 1.00 92.94 77 LYS A O 1
ATOM 589 N N . VAL A 1 78 ? -19.563 1.100 16.131 1.00 93.44 78 VAL A N 1
ATOM 590 C CA . VAL A 1 78 ? -19.306 1.974 14.988 1.00 93.44 78 VAL A CA 1
ATOM 591 C C . VAL A 1 78 ? -20.117 1.479 13.795 1.00 93.44 78 VAL A C 1
ATOM 593 O O . VAL A 1 78 ? -20.165 0.280 13.526 1.00 93.44 78 VAL A O 1
ATOM 596 N N . THR A 1 79 ? -20.774 2.401 13.098 1.00 97.06 79 THR A N 1
ATOM 597 C CA . THR A 1 79 ? -21.533 2.121 11.875 1.00 97.06 79 THR A CA 1
ATOM 598 C C . THR A 1 79 ? -20.831 2.744 10.684 1.00 97.06 79 THR A C 1
ATOM 600 O O . THR A 1 79 ? -20.578 3.947 10.687 1.00 97.06 79 THR A O 1
ATOM 603 N N . ALA A 1 80 ? -20.534 1.937 9.668 1.00 95.25 80 ALA A N 1
ATOM 604 C CA . ALA A 1 80 ? -20.007 2.384 8.385 1.00 95.25 80 ALA A CA 1
ATOM 605 C C . ALA A 1 80 ? -21.144 2.509 7.363 1.00 95.25 80 ALA A C 1
ATOM 607 O O . ALA A 1 80 ? -21.908 1.564 7.168 1.00 95.25 80 ALA A O 1
ATOM 608 N N . TYR A 1 81 ? -21.223 3.661 6.697 1.00 97.00 81 TYR A N 1
ATOM 609 C CA . TYR A 1 81 ? -22.211 3.962 5.660 1.00 97.00 81 TYR A CA 1
ATOM 610 C C . TYR A 1 81 ? -21.540 3.899 4.293 1.00 97.00 81 TYR A C 1
ATOM 612 O O . TYR A 1 81 ? -20.527 4.573 4.052 1.00 97.00 81 TYR A O 1
ATOM 620 N N . CYS A 1 82 ? -22.091 3.074 3.411 1.00 95.38 82 CYS A N 1
ATOM 621 C CA . CYS A 1 82 ? -21.542 2.812 2.092 1.00 95.38 82 CYS A CA 1
ATOM 622 C C . CYS A 1 82 ? -22.212 3.661 1.003 1.00 95.38 82 CYS A C 1
ATOM 624 O O . CYS A 1 82 ? -23.304 4.189 1.176 1.00 95.38 82 CYS A O 1
ATOM 626 N N . SER A 1 83 ? -21.545 3.774 -0.144 1.00 94.62 83 SER A N 1
ATOM 627 C CA . SER A 1 83 ? -21.998 4.530 -1.318 1.00 94.62 83 SER A CA 1
ATOM 628 C C . SER A 1 83 ? -23.256 3.993 -1.997 1.00 94.62 83 SER A C 1
ATOM 630 O O . SER A 1 83 ? -23.781 4.649 -2.886 1.00 94.62 83 SER A O 1
ATOM 632 N N . ASP A 1 84 ? -23.689 2.789 -1.643 1.00 94.19 84 ASP A N 1
ATOM 633 C CA . ASP A 1 84 ? -24.904 2.144 -2.141 1.00 94.19 84 ASP A CA 1
ATOM 634 C C . ASP A 1 84 ? -26.012 2.114 -1.076 1.00 94.19 84 ASP A C 1
ATOM 636 O O . ASP A 1 84 ? -26.859 1.222 -1.076 1.00 94.19 84 ASP A O 1
ATOM 640 N N . ASP A 1 85 ? -25.939 3.046 -0.123 1.00 95.31 85 ASP A N 1
ATOM 641 C CA . ASP A 1 85 ? -26.852 3.220 1.010 1.00 95.31 85 ASP A CA 1
ATOM 642 C C . ASP A 1 85 ? -26.899 2.046 2.002 1.00 95.31 85 ASP A C 1
ATOM 644 O O . ASP A 1 85 ? -27.651 2.075 2.979 1.00 95.31 85 ASP A O 1
ATOM 648 N N . THR A 1 86 ? -26.061 1.019 1.818 1.00 95.19 86 THR A N 1
ATOM 649 C CA . THR A 1 86 ? -25.934 -0.051 2.810 1.00 95.19 86 THR A CA 1
ATOM 650 C C . THR A 1 86 ? -25.134 0.396 4.029 1.00 95.19 86 THR A C 1
ATOM 652 O O . THR A 1 86 ? -24.259 1.263 3.957 1.00 95.19 86 THR A O 1
ATOM 655 N N . MET A 1 87 ? -25.450 -0.203 5.177 1.00 95.62 87 MET A N 1
ATOM 656 C CA . MET A 1 87 ? -24.840 0.128 6.462 1.00 95.62 87 MET A CA 1
ATOM 657 C C . MET A 1 87 ? -24.361 -1.137 7.163 1.00 95.62 87 MET A C 1
ATOM 659 O O . MET A 1 87 ? -25.034 -2.169 7.121 1.00 95.62 87 MET A O 1
ATOM 663 N N . TYR A 1 88 ? -23.220 -1.035 7.839 1.00 92.88 88 TYR A N 1
ATOM 664 C CA . TYR A 1 88 ? -22.643 -2.125 8.618 1.00 92.88 88 TYR A CA 1
ATOM 665 C C . TYR A 1 88 ? -22.293 -1.638 10.014 1.00 92.88 88 TYR A C 1
ATOM 667 O O . TYR A 1 88 ? -21.501 -0.712 10.170 1.00 92.88 88 TYR A O 1
ATOM 675 N N . GLU A 1 89 ? -22.861 -2.290 11.020 1.00 95.19 89 GLU A N 1
ATOM 676 C CA . GLU A 1 89 ? -22.596 -2.009 12.424 1.00 95.19 89 GLU A CA 1
ATOM 677 C C . GLU A 1 89 ? -21.591 -3.028 12.982 1.00 95.19 89 GLU A C 1
ATOM 679 O O . GLU A 1 89 ? -21.739 -4.239 12.793 1.00 95.19 89 GLU A O 1
ATOM 684 N N . CYS A 1 90 ? -20.551 -2.558 13.671 1.00 91.81 90 CYS A N 1
ATOM 685 C CA . CYS A 1 90 ? -19.523 -3.415 14.253 1.00 91.81 90 CYS A CA 1
ATOM 686 C C . CYS A 1 90 ? -18.926 -2.836 15.545 1.00 91.81 90 CYS A C 1
ATOM 688 O O . CYS A 1 90 ? -19.102 -1.671 15.887 1.00 91.81 90 CYS A O 1
ATOM 690 N N . SER A 1 91 ? -18.207 -3.665 16.307 1.00 92.62 91 SER A N 1
ATOM 691 C CA . SER A 1 91 ? -17.510 -3.208 17.523 1.00 92.62 91 SER A CA 1
ATOM 692 C C . SER A 1 91 ? -16.196 -2.480 17.230 1.00 92.62 91 SER A C 1
ATOM 694 O O . SER A 1 91 ? -15.767 -1.673 18.054 1.00 92.62 91 SER A O 1
ATOM 696 N N . VAL A 1 92 ? -15.565 -2.798 16.094 1.00 93.75 92 VAL A N 1
ATOM 697 C CA . VAL A 1 92 ? -14.288 -2.254 15.614 1.00 93.75 92 VAL A CA 1
ATOM 698 C C . VAL A 1 92 ? -14.365 -2.079 14.099 1.00 93.75 92 VAL A C 1
ATOM 700 O O . VAL A 1 92 ? -14.727 -3.022 13.391 1.00 93.75 92 VAL A O 1
ATOM 703 N N . LEU A 1 93 ? -13.972 -0.904 13.609 1.00 96.00 93 LEU A N 1
ATOM 704 C CA . LEU A 1 93 ? -13.814 -0.607 12.185 1.00 96.00 93 LEU A CA 1
ATOM 705 C C . LEU A 1 93 ? -12.324 -0.483 11.845 1.00 96.00 93 LEU A C 1
ATOM 707 O O . LEU A 1 93 ? -11.585 0.238 12.512 1.00 96.00 93 LEU A O 1
ATOM 711 N N . VAL A 1 94 ? -11.873 -1.183 10.802 1.00 96.88 94 VAL A N 1
ATOM 712 C CA . VAL A 1 94 ? -10.476 -1.131 10.344 1.00 96.88 94 VAL A CA 1
ATOM 713 C C . VAL A 1 94 ? -10.410 -0.472 8.967 1.00 96.88 94 VAL A C 1
ATOM 715 O O . VAL A 1 94 ? -10.941 -1.005 7.996 1.00 96.88 94 VAL A O 1
ATOM 718 N N . GLY A 1 95 ? -9.742 0.677 8.878 1.00 95.44 95 GLY A N 1
ATOM 719 C CA . GLY A 1 95 ? -9.433 1.369 7.630 1.00 95.44 95 GLY A CA 1
ATOM 720 C C . GLY A 1 95 ? -8.194 0.780 6.965 1.00 95.44 95 GLY A C 1
ATOM 721 O O . GLY A 1 95 ? -7.068 1.041 7.387 1.00 95.44 95 GLY A O 1
ATOM 722 N N . ALA A 1 96 ? -8.419 -0.018 5.924 1.00 94.06 96 ALA A N 1
ATOM 723 C CA . ALA A 1 96 ? -7.396 -0.577 5.034 1.00 94.06 96 ALA A CA 1
ATOM 724 C C . ALA A 1 96 ? -7.597 -0.094 3.581 1.00 94.06 96 ALA A C 1
ATOM 726 O O . ALA A 1 96 ? -7.246 -0.769 2.617 1.00 94.06 96 ALA A O 1
ATOM 727 N N . ASP A 1 97 ? -8.215 1.074 3.428 1.00 89.06 97 ASP A N 1
ATOM 728 C CA . ASP A 1 97 ? -8.734 1.677 2.197 1.00 89.06 97 ASP A CA 1
ATOM 729 C C . ASP A 1 97 ? -7.719 2.598 1.489 1.00 89.06 97 ASP A C 1
ATOM 731 O O . ASP A 1 97 ? -8.072 3.441 0.667 1.00 89.06 97 ASP A O 1
ATOM 735 N N . GLY A 1 98 ? -6.432 2.383 1.767 1.00 87.12 98 GLY A N 1
ATOM 736 C CA . GLY A 1 98 ? -5.319 2.952 1.015 1.00 87.12 98 GLY A CA 1
ATOM 737 C C . GLY A 1 98 ? -5.002 4.417 1.321 1.00 87.12 98 GLY A C 1
ATOM 738 O O . GLY A 1 98 ? -5.483 5.015 2.284 1.00 87.12 98 GLY A O 1
ATOM 739 N N . ALA A 1 99 ? -4.151 5.000 0.475 1.00 86.56 99 ALA A N 1
ATOM 740 C CA . ALA A 1 99 ? -3.598 6.341 0.653 1.00 86.56 99 ALA A CA 1
ATOM 741 C C . ALA A 1 99 ? -4.660 7.421 0.893 1.00 86.56 99 ALA A C 1
ATOM 743 O O . ALA A 1 99 ? -4.465 8.264 1.760 1.00 86.56 99 ALA A O 1
ATOM 744 N N . TYR A 1 100 ? -5.801 7.362 0.204 1.00 88.81 100 TYR A N 1
ATOM 745 C CA . TYR A 1 100 ? -6.902 8.330 0.309 1.00 88.81 100 TYR A CA 1
ATOM 746 C C . TYR A 1 100 ? -8.054 7.807 1.183 1.00 88.81 100 TYR A C 1
ATOM 748 O O . TYR A 1 100 ? -9.224 7.963 0.846 1.00 88.81 100 TYR A O 1
ATOM 756 N N . SER A 1 101 ? -7.703 7.151 2.292 1.00 92.56 101 SER A N 1
ATOM 757 C CA . SER A 1 101 ? -8.632 6.516 3.230 1.00 92.56 101 SER A CA 1
ATOM 758 C C . SER A 1 101 ? -9.772 7.440 3.682 1.00 92.56 101 SER A C 1
ATOM 760 O O . SER A 1 101 ? -9.543 8.465 4.334 1.00 92.56 101 SER A O 1
ATOM 762 N N . ALA A 1 102 ? -11.009 7.025 3.403 1.00 93.62 102 ALA A N 1
ATOM 763 C CA . ALA A 1 102 ? -12.223 7.655 3.907 1.00 93.62 102 ALA A CA 1
ATOM 764 C C . ALA A 1 102 ? -12.364 7.432 5.420 1.00 93.62 102 ALA A C 1
ATOM 766 O O . ALA A 1 102 ? -12.803 8.332 6.140 1.00 93.62 102 ALA A O 1
ATOM 767 N N . VAL A 1 103 ? -11.934 6.270 5.929 1.00 94.44 103 VAL A N 1
ATOM 768 C CA . VAL A 1 103 ? -11.924 5.979 7.376 1.00 94.44 103 VAL A CA 1
ATOM 769 C C . VAL A 1 103 ? -11.014 6.964 8.114 1.00 94.44 103 VAL A C 1
ATOM 771 O O . VAL A 1 103 ? -11.422 7.558 9.113 1.00 94.44 103 VAL A O 1
ATOM 774 N N . ARG A 1 104 ? -9.804 7.225 7.596 1.00 94.94 104 ARG A N 1
ATOM 775 C CA . ARG A 1 104 ? -8.893 8.228 8.172 1.00 94.94 104 ARG A CA 1
ATOM 776 C C . ARG A 1 104 ? -9.507 9.623 8.153 1.00 94.94 104 ARG A C 1
ATOM 778 O O . ARG A 1 104 ? -9.433 10.326 9.158 1.00 94.94 104 ARG A O 1
ATOM 785 N N . GLN A 1 105 ? -10.107 10.027 7.034 1.00 94.56 105 GLN A N 1
ATOM 786 C CA . GLN A 1 105 ? -10.758 11.335 6.917 1.00 94.56 105 GLN A CA 1
ATOM 787 C C . GLN A 1 105 ? -11.885 11.501 7.947 1.00 94.56 105 GLN A C 1
ATOM 789 O O . GLN A 1 105 ? -11.978 12.552 8.579 1.00 94.56 105 GLN A O 1
ATOM 794 N N . ASN A 1 106 ? -12.685 10.458 8.186 1.00 95.69 106 ASN A N 1
ATOM 795 C CA . ASN A 1 106 ? -13.722 10.477 9.216 1.00 95.69 106 ASN A CA 1
ATOM 796 C C . ASN A 1 106 ? -13.136 10.552 10.639 1.00 95.69 106 ASN A C 1
ATOM 798 O O . ASN A 1 106 ? -13.623 11.346 11.441 1.00 95.69 106 ASN A O 1
ATOM 802 N N . ILE A 1 107 ? -12.067 9.802 10.944 1.00 95.12 107 ILE A N 1
ATOM 803 C CA . ILE A 1 107 ? -11.343 9.927 12.226 1.00 95.12 107 ILE A CA 1
ATOM 804 C C . ILE A 1 107 ? -10.874 11.375 12.435 1.00 95.12 107 ILE A C 1
ATOM 806 O O . ILE A 1 107 ? -11.000 11.924 13.528 1.00 95.12 107 ILE A O 1
ATOM 810 N N . TYR A 1 108 ? -10.344 12.015 11.391 1.00 94.38 108 TYR A N 1
ATOM 811 C CA . TYR A 1 108 ? -9.793 13.367 11.506 1.00 94.38 108 TYR A CA 1
ATOM 812 C C . TYR A 1 108 ? -10.897 14.400 11.659 1.00 94.38 108 TYR A C 1
ATOM 814 O O . TYR A 1 108 ? -10.751 15.297 12.478 1.00 94.38 108 TYR A O 1
ATOM 822 N N . LYS A 1 109 ? -12.017 14.233 10.949 1.00 93.56 109 LYS A N 1
ATOM 823 C CA . LYS A 1 109 ? -13.214 15.053 11.139 1.00 93.56 109 LYS A CA 1
ATOM 824 C C . LYS A 1 109 ? -13.696 14.998 12.591 1.00 93.56 109 LYS A C 1
ATOM 826 O O . LYS A 1 109 ? -13.857 16.045 13.198 1.00 93.56 109 LYS A O 1
ATOM 831 N N . GLN A 1 110 ? -13.834 13.800 13.164 1.00 93.19 110 GLN A N 1
ATOM 832 C CA . GLN A 1 110 ? -14.245 13.630 14.565 1.00 93.19 110 GLN A CA 1
ATOM 833 C C . GLN A 1 110 ? -13.280 14.329 15.534 1.00 93.19 110 GLN A C 1
ATOM 835 O O . GLN A 1 110 ? -13.706 15.027 16.447 1.00 93.19 110 GLN A O 1
ATOM 840 N N . LEU A 1 111 ? -11.970 14.198 15.313 1.00 93.69 111 LEU A N 1
ATOM 841 C CA . LEU A 1 111 ? -10.972 14.894 16.125 1.00 93.69 111 LEU A CA 1
ATOM 842 C C . LEU A 1 111 ? -11.000 16.419 15.945 1.00 93.69 111 LEU A C 1
ATOM 844 O O . LEU A 1 111 ? -10.717 17.127 16.907 1.00 93.69 111 LEU A O 1
ATOM 848 N N . ASP A 1 112 ? -11.297 16.930 14.747 1.00 93.25 112 ASP A N 1
ATOM 849 C CA . ASP A 1 112 ? -11.431 18.371 14.476 1.00 93.25 112 ASP A CA 1
ATOM 850 C C . ASP A 1 112 ? -12.678 18.926 15.182 1.00 93.25 112 ASP A C 1
ATOM 852 O O . ASP A 1 112 ? -12.584 19.928 15.887 1.00 93.25 112 ASP A O 1
ATOM 856 N N . ASP A 1 113 ? -13.805 18.208 15.097 1.00 92.19 113 ASP A N 1
ATOM 857 C CA . ASP A 1 113 ? -15.058 18.531 15.792 1.00 92.19 113 ASP A CA 1
ATOM 858 C C . ASP A 1 113 ? -14.871 18.533 17.330 1.00 92.19 113 ASP A C 1
ATOM 860 O O . ASP A 1 113 ? -15.473 19.338 18.039 1.00 92.19 113 ASP A O 1
ATOM 864 N N . GLU A 1 114 ? -13.984 17.679 17.858 1.00 92.44 114 GLU A N 1
ATOM 865 C CA . GLU A 1 114 ? -13.581 17.651 19.274 1.00 92.44 114 GLU A CA 1
ATOM 866 C C . GLU A 1 114 ? -12.516 18.706 19.653 1.00 92.44 114 GLU A C 1
ATOM 868 O O . GLU A 1 114 ? -12.117 18.782 20.819 1.00 92.44 114 GLU A O 1
ATOM 873 N N . GLY A 1 115 ? -12.003 19.489 18.697 1.00 91.56 115 GLY A N 1
ATOM 874 C CA . GLY A 1 115 ? -10.924 20.462 18.918 1.00 91.56 115 GLY A CA 1
ATOM 875 C C . GLY A 1 115 ? -9.557 19.833 19.225 1.00 91.56 115 GLY A C 1
ATOM 876 O O . GLY A 1 115 ? -8.698 20.469 19.836 1.00 91.56 115 GLY A O 1
ATOM 877 N N . LYS A 1 116 ? -9.350 18.569 18.840 1.00 90.00 116 LYS A N 1
ATOM 878 C CA . LYS A 1 116 ? -8.150 17.767 19.130 1.00 90.00 116 LYS A CA 1
ATOM 879 C C . LYS A 1 116 ? -7.242 17.543 17.926 1.00 90.00 116 LYS A C 1
ATOM 881 O O . LYS A 1 116 ? -6.141 17.033 18.124 1.00 90.00 116 LYS A O 1
ATOM 886 N N . LEU A 1 117 ? -7.668 17.876 16.704 1.00 87.94 117 LEU A N 1
ATOM 887 C CA . LEU A 1 117 ? -6.863 17.682 15.495 1.00 87.94 117 LEU A CA 1
ATOM 888 C C . LEU A 1 117 ? -5.836 18.820 15.317 1.00 87.94 117 LEU A C 1
ATOM 890 O O . LEU A 1 117 ? -6.218 19.963 15.073 1.00 87.94 117 LEU A O 1
ATOM 894 N N . PRO A 1 118 ? -4.520 18.549 15.376 1.00 81.44 118 PRO A N 1
ATOM 895 C CA . PRO A 1 118 ? -3.516 19.580 15.124 1.00 81.44 118 PRO A CA 1
ATOM 896 C C . PRO A 1 118 ? -3.466 19.986 13.642 1.00 81.44 118 PRO A C 1
ATOM 898 O O . PRO A 1 118 ? -3.607 19.148 12.752 1.00 81.44 118 PRO A O 1
ATOM 901 N N . LEU A 1 119 ? -3.160 21.259 13.358 1.00 73.56 119 LEU A N 1
ATOM 902 C CA . LEU A 1 119 ? -3.090 21.791 11.985 1.00 73.56 119 LEU A CA 1
ATOM 903 C C . LEU A 1 119 ? -2.100 21.044 11.076 1.00 73.56 119 LEU A C 1
ATOM 905 O O . LEU A 1 119 ? -2.346 20.916 9.879 1.00 73.56 119 LEU A O 1
ATOM 909 N N . SER A 1 120 ? -1.015 20.495 11.631 1.00 74.00 120 SER A N 1
ATOM 910 C CA . SER A 1 120 ? -0.010 19.727 10.878 1.00 74.00 120 SER A CA 1
ATOM 911 C C . SER A 1 120 ? -0.577 18.492 10.166 1.00 74.00 120 SER A C 1
ATOM 913 O O . SER A 1 120 ? 0.020 18.003 9.209 1.00 74.00 120 SER A O 1
ATOM 915 N N . TYR A 1 121 ? -1.745 17.999 10.582 1.00 73.69 121 TYR A N 1
ATOM 916 C CA . TYR A 1 121 ? -2.407 16.862 9.947 1.00 73.69 121 TYR A CA 1
ATOM 917 C C . TYR A 1 121 ? -3.079 17.227 8.620 1.00 73.69 121 TYR A C 1
ATOM 919 O O . TYR A 1 121 ? -3.260 16.335 7.788 1.00 73.69 121 TYR A O 1
ATOM 927 N N . LYS A 1 122 ? -3.365 18.520 8.399 1.00 71.25 122 LYS A N 1
ATOM 928 C CA . LYS A 1 122 ? -3.928 19.074 7.157 1.00 71.25 122 LYS A CA 1
ATOM 929 C C . LYS A 1 122 ? -2.866 19.309 6.069 1.00 71.25 122 LYS A C 1
ATOM 931 O O . LYS A 1 122 ? -3.223 19.669 4.957 1.00 71.25 122 LYS A O 1
ATOM 936 N N . ALA A 1 123 ? -1.577 19.096 6.362 1.00 74.44 123 ALA A N 1
ATOM 937 C CA . ALA A 1 123 ? -0.519 19.191 5.354 1.00 74.44 123 ALA A CA 1
ATOM 938 C C . ALA A 1 123 ? -0.711 18.125 4.252 1.00 74.44 123 ALA A C 1
ATOM 940 O O . ALA A 1 123 ? -1.035 16.983 4.599 1.00 74.44 123 ALA A O 1
ATOM 941 N N . PRO A 1 124 ? -0.495 18.445 2.965 1.00 75.94 124 PRO A N 1
ATOM 942 C CA . PRO A 1 124 ? -0.630 17.479 1.875 1.00 75.94 124 PRO A CA 1
ATOM 943 C C . PRO A 1 124 ? 0.431 16.370 1.959 1.00 75.94 124 PRO A C 1
ATOM 945 O O . PRO A 1 124 ? 1.339 16.406 2.797 1.00 75.94 124 PRO A O 1
ATOM 948 N N . PHE A 1 125 ? 0.305 15.353 1.108 1.00 77.25 125 PHE A N 1
ATOM 949 C CA . PHE A 1 125 ? 1.377 14.381 0.900 1.00 77.25 125 PHE A CA 1
ATOM 950 C C . PHE A 1 125 ? 2.631 15.059 0.340 1.00 77.25 125 PHE A C 1
ATOM 952 O O . PHE A 1 125 ? 2.545 16.011 -0.435 1.00 77.25 125 PHE A O 1
ATOM 959 N N . THR A 1 126 ? 3.803 14.530 0.690 1.00 78.19 126 THR A N 1
ATOM 960 C CA . THR A 1 126 ? 5.040 14.924 0.014 1.00 78.19 126 THR A CA 1
ATOM 961 C C . THR A 1 126 ? 5.093 14.216 -1.334 1.00 78.19 126 THR A C 1
ATOM 963 O O . THR A 1 126 ? 5.084 12.985 -1.373 1.00 78.19 126 THR A O 1
ATOM 966 N N . ILE A 1 127 ? 5.165 14.980 -2.424 1.00 74.44 127 ILE A N 1
ATOM 967 C CA . ILE A 1 127 ? 5.362 14.465 -3.784 1.00 74.44 127 ILE A CA 1
ATOM 968 C C . ILE A 1 127 ? 6.811 14.725 -4.184 1.00 74.44 127 ILE A C 1
ATOM 970 O O . ILE A 1 127 ? 7.235 15.877 -4.243 1.00 74.44 127 ILE A O 1
ATOM 974 N N . GLY A 1 128 ? 7.571 13.657 -4.436 1.00 72.12 128 GLY A N 1
ATOM 975 C CA . GLY A 1 128 ? 8.981 13.764 -4.837 1.00 72.12 128 GLY A CA 1
ATOM 976 C C . GLY A 1 128 ? 9.272 13.306 -6.266 1.00 72.12 128 GLY A C 1
ATOM 977 O O . GLY A 1 128 ? 10.275 13.715 -6.852 1.00 72.12 128 GLY A O 1
ATOM 978 N N . TYR A 1 129 ? 8.416 12.447 -6.824 1.00 81.00 129 TYR A N 1
ATOM 979 C CA . TYR A 1 129 ? 8.683 11.782 -8.095 1.00 81.00 129 TYR A CA 1
ATOM 980 C C . TYR A 1 129 ? 7.397 11.556 -8.886 1.00 81.00 129 TYR A C 1
ATOM 982 O O . TYR A 1 129 ? 6.336 11.279 -8.322 1.00 81.00 129 TYR A O 1
ATOM 990 N N . THR A 1 130 ? 7.522 11.588 -10.207 1.00 85.75 130 THR A N 1
ATOM 991 C CA . THR A 1 130 ? 6.532 11.028 -11.130 1.00 85.75 130 THR A CA 1
ATOM 992 C C . THR A 1 130 ? 7.052 9.694 -11.635 1.00 85.75 130 THR A C 1
ATOM 994 O O . THR A 1 130 ? 8.231 9.579 -11.963 1.00 85.75 130 THR A O 1
ATOM 997 N N . THR A 1 131 ? 6.186 8.689 -11.724 1.00 88.06 131 THR A N 1
ATOM 998 C CA . THR A 1 131 ? 6.534 7.415 -12.348 1.00 88.06 131 THR A CA 1
ATOM 999 C C . THR A 1 131 ? 5.527 7.016 -13.414 1.00 88.06 131 THR A C 1
ATOM 1001 O O . THR A 1 131 ? 4.325 7.257 -13.276 1.00 88.06 131 THR A O 1
ATOM 1004 N N . ILE A 1 132 ? 6.031 6.375 -14.464 1.00 90.44 132 ILE A N 1
ATOM 1005 C CA . ILE A 1 132 ? 5.236 5.520 -15.340 1.00 90.44 132 ILE A CA 1
ATOM 1006 C C . ILE A 1 132 ? 5.711 4.082 -15.181 1.00 90.44 132 ILE A C 1
ATOM 1008 O O . ILE A 1 132 ? 6.909 3.823 -15.071 1.00 90.44 132 ILE A O 1
ATOM 1012 N N . VAL A 1 133 ? 4.770 3.148 -15.152 1.00 92.31 133 VAL A N 1
ATOM 1013 C CA . VAL A 1 133 ? 5.052 1.722 -14.977 1.00 92.31 133 VAL A CA 1
ATOM 1014 C C . VAL A 1 133 ? 4.252 0.899 -15.970 1.00 92.31 133 VAL A C 1
ATOM 1016 O O . VAL A 1 133 ? 3.137 1.275 -16.341 1.00 92.31 133 VAL A O 1
ATOM 1019 N N . GLY A 1 134 ? 4.792 -0.251 -16.360 1.00 93.31 134 GLY A N 1
ATOM 1020 C CA . GLY A 1 134 ? 4.117 -1.159 -17.274 1.00 93.31 134 GLY A CA 1
ATOM 1021 C C . GLY A 1 134 ? 4.694 -2.570 -17.269 1.00 93.31 134 GLY A C 1
ATOM 1022 O O . GLY A 1 134 ? 5.643 -2.897 -16.553 1.00 93.31 134 GLY A O 1
ATOM 1023 N N . THR A 1 135 ? 4.087 -3.429 -18.085 1.00 94.75 135 THR A N 1
ATOM 1024 C CA . THR A 1 135 ? 4.558 -4.797 -18.314 1.00 94.75 135 THR A CA 1
ATOM 1025 C C . THR A 1 135 ? 4.584 -5.078 -19.807 1.00 94.75 135 THR A C 1
ATOM 1027 O O . THR A 1 135 ? 3.537 -5.258 -20.434 1.00 94.75 135 THR A O 1
ATOM 1030 N N . ALA A 1 136 ? 5.790 -5.145 -20.361 1.00 95.38 136 ALA A N 1
ATOM 1031 C CA . ALA A 1 136 ? 6.006 -5.626 -21.713 1.00 95.38 136 ALA A CA 1
ATOM 1032 C C . ALA A 1 136 ? 5.792 -7.141 -21.750 1.00 95.38 136 ALA A C 1
ATOM 1034 O O . ALA A 1 136 ? 6.187 -7.854 -20.825 1.00 95.38 136 ALA A O 1
ATOM 1035 N N . SER A 1 137 ? 5.131 -7.628 -22.796 1.00 95.19 137 SER A N 1
ATOM 1036 C CA . SER A 1 137 ? 4.735 -9.034 -22.934 1.00 95.19 137 SER A CA 1
ATOM 1037 C C . SER A 1 137 ? 5.084 -9.575 -24.315 1.00 95.19 137 SER A C 1
ATOM 1039 O O . SER A 1 137 ? 5.290 -8.804 -25.246 1.00 95.19 137 SER A O 1
ATOM 1041 N N . HIS A 1 138 ? 5.105 -10.905 -24.455 1.00 94.44 138 HIS A N 1
ATOM 1042 C CA . HIS A 1 138 ? 5.404 -11.589 -25.722 1.00 94.44 138 HIS A CA 1
ATOM 1043 C C . HIS A 1 138 ? 6.778 -11.222 -26.305 1.00 94.44 138 HIS A C 1
ATOM 1045 O O . HIS A 1 138 ? 6.960 -11.184 -27.521 1.00 94.44 138 HIS A O 1
ATOM 1051 N N . LEU A 1 139 ? 7.748 -10.946 -25.434 1.00 95.69 139 LEU A N 1
ATOM 1052 C CA . LEU A 1 139 ? 9.098 -10.588 -25.846 1.00 95.69 139 LEU A CA 1
ATOM 1053 C C . LEU A 1 139 ? 9.827 -11.809 -26.424 1.00 95.69 139 LEU A C 1
ATOM 1055 O O . LEU A 1 139 ? 9.578 -12.943 -26.018 1.00 95.69 139 LEU A O 1
ATOM 1059 N N . ASN A 1 140 ? 10.733 -11.583 -27.376 1.00 94.88 140 ASN A N 1
ATOM 1060 C CA . ASN A 1 140 ? 11.531 -12.653 -27.974 1.00 94.88 140 ASN A CA 1
ATOM 1061 C C . ASN A 1 140 ? 12.749 -12.979 -27.079 1.00 94.88 140 ASN A C 1
ATOM 1063 O O . ASN A 1 140 ? 13.617 -12.111 -26.939 1.00 94.88 140 ASN A O 1
ATOM 1067 N N . PRO A 1 141 ? 12.878 -14.202 -26.527 1.00 95.19 141 PRO A N 1
ATOM 1068 C CA . PRO A 1 141 ? 14.033 -14.587 -25.714 1.00 95.19 141 PRO A CA 1
ATOM 1069 C C . PRO A 1 141 ? 15.367 -14.628 -26.472 1.00 95.19 141 PRO A C 1
ATOM 1071 O O . PRO A 1 141 ? 16.414 -14.570 -25.841 1.00 95.19 141 PRO A O 1
ATOM 1074 N N . GLU A 1 142 ? 15.371 -14.704 -27.807 1.00 94.38 142 GLU A N 1
ATOM 1075 C CA . GLU A 1 142 ? 16.612 -14.557 -28.588 1.00 94.38 142 GLU A CA 1
ATOM 1076 C C . GLU A 1 142 ? 17.144 -13.120 -28.534 1.00 94.38 142 GLU A C 1
ATOM 1078 O O . GLU A 1 142 ? 18.353 -12.900 -28.531 1.00 94.38 142 GLU A O 1
ATOM 1083 N N . ARG A 1 143 ? 16.233 -12.139 -28.467 1.00 93.75 143 ARG A N 1
ATOM 1084 C CA . ARG A 1 143 ? 16.568 -10.717 -28.325 1.00 93.75 143 ARG A CA 1
ATOM 1085 C C . ARG A 1 143 ? 16.893 -10.351 -26.878 1.00 93.75 143 ARG A C 1
ATOM 1087 O O . ARG A 1 143 ? 17.758 -9.511 -26.658 1.00 93.75 143 ARG A O 1
ATOM 1094 N N . TYR A 1 144 ? 16.211 -10.979 -25.920 1.00 95.38 144 TYR A N 1
ATOM 1095 C CA . TYR A 1 144 ? 16.385 -10.761 -24.481 1.00 95.38 144 TYR A CA 1
ATOM 1096 C C . TYR A 1 144 ? 16.709 -12.092 -23.777 1.00 95.38 144 TYR A C 1
ATOM 1098 O O . TYR A 1 144 ? 15.808 -12.722 -23.209 1.00 95.38 144 TYR A O 1
ATOM 1106 N N . PRO A 1 145 ? 17.973 -12.556 -23.821 1.00 94.94 145 PRO A N 1
ATOM 1107 C CA . PRO A 1 145 ? 18.365 -13.872 -23.311 1.00 94.94 145 PRO A CA 1
ATOM 1108 C C . PRO A 1 145 ? 18.050 -14.102 -21.830 1.00 94.94 145 PRO A C 1
ATOM 1110 O O . PRO A 1 145 ? 17.798 -15.240 -21.436 1.00 94.94 145 PRO A O 1
ATOM 1113 N N . GLU A 1 146 ? 18.005 -13.040 -21.019 1.00 95.56 146 GLU A N 1
ATOM 1114 C CA . GLU A 1 146 ? 17.661 -13.083 -19.592 1.00 95.56 146 GLU A CA 1
ATOM 1115 C C . GLU A 1 146 ? 16.246 -13.617 -19.321 1.00 95.56 146 GLU A C 1
ATOM 1117 O O . GLU A 1 146 ? 15.958 -14.043 -18.204 1.00 95.56 146 GLU A O 1
ATOM 1122 N N . LEU A 1 147 ? 15.362 -13.635 -20.326 1.00 94.69 147 LEU A N 1
ATOM 1123 C CA . LEU A 1 147 ? 14.032 -14.246 -20.223 1.00 94.69 147 LEU A CA 1
ATOM 1124 C C . LEU A 1 147 ? 14.078 -15.776 -20.100 1.00 94.69 147 LEU A C 1
ATOM 1126 O O . LEU A 1 147 ? 13.113 -16.369 -19.625 1.00 94.69 147 LEU A O 1
ATOM 1130 N N . ASN A 1 148 ? 15.176 -16.414 -20.521 1.00 94.75 148 ASN A N 1
ATOM 1131 C CA . ASN A 1 148 ? 15.362 -17.864 -20.408 1.00 94.75 148 ASN A CA 1
ATOM 1132 C C . ASN A 1 148 ? 15.941 -18.293 -19.052 1.00 94.75 148 ASN A C 1
ATOM 1134 O O . ASN A 1 148 ? 16.052 -19.493 -18.785 1.00 94.75 148 ASN A O 1
ATOM 1138 N N . ASP A 1 149 ? 16.359 -17.341 -18.217 1.00 92.88 149 ASP A N 1
ATOM 1139 C CA . ASP A 1 149 ? 16.900 -17.653 -16.902 1.00 92.88 149 ASP A CA 1
ATOM 1140 C C . ASP A 1 149 ? 15.782 -18.110 -15.953 1.00 92.88 149 ASP A C 1
ATOM 1142 O O . ASP A 1 149 ? 14.634 -17.672 -16.027 1.00 92.88 149 ASP A O 1
ATOM 1146 N N . LYS A 1 150 ? 16.126 -19.011 -15.033 1.00 88.06 150 LYS A N 1
ATOM 1147 C CA . LYS A 1 150 ? 15.227 -19.433 -13.955 1.00 88.06 150 LYS A CA 1
ATOM 1148 C C . LYS A 1 150 ? 15.064 -18.340 -12.898 1.00 88.06 150 LYS A C 1
ATOM 1150 O O . LYS A 1 150 ? 14.054 -18.333 -12.198 1.00 88.06 150 LYS A O 1
ATOM 1155 N N . CYS A 1 151 ? 16.050 -17.455 -12.765 1.00 88.69 151 CYS A N 1
ATOM 1156 C CA . CYS A 1 151 ? 16.027 -16.332 -11.840 1.00 88.69 151 CYS A CA 1
ATOM 1157 C C . CYS A 1 151 ? 15.532 -15.053 -12.526 1.00 88.69 151 CYS A C 1
ATOM 1159 O O . CYS A 1 151 ? 15.899 -14.754 -13.662 1.00 88.69 151 CYS A O 1
ATOM 1161 N N . SER A 1 152 ? 14.752 -14.249 -11.801 1.00 90.75 152 SER A N 1
ATOM 1162 C CA . SER A 1 152 ? 14.437 -12.884 -12.225 1.00 90.75 152 SER A CA 1
ATOM 1163 C C . SER A 1 152 ? 15.679 -12.002 -12.130 1.00 90.75 152 SER A C 1
ATOM 1165 O O . SER A 1 152 ? 16.330 -11.928 -11.089 1.00 90.75 152 SER A O 1
ATOM 1167 N N . HIS A 1 153 ? 15.973 -11.279 -13.203 1.00 92.62 153 HIS A N 1
ATOM 1168 C CA . HIS A 1 153 ? 17.034 -10.280 -13.250 1.00 92.62 153 HIS A CA 1
ATOM 1169 C C . HIS A 1 153 ? 16.421 -8.922 -12.960 1.00 92.62 153 HIS A C 1
ATOM 1171 O O . HIS A 1 153 ? 15.469 -8.568 -13.638 1.00 92.62 153 HIS A O 1
ATOM 1177 N N . PHE A 1 154 ? 16.953 -8.151 -12.013 1.00 91.88 154 PHE A N 1
ATOM 1178 C CA . PHE A 1 154 ? 16.514 -6.778 -11.730 1.00 91.88 154 PHE A CA 1
ATOM 1179 C C . PHE A 1 154 ? 17.652 -5.813 -12.061 1.00 91.88 154 PHE A C 1
ATOM 1181 O O . PHE A 1 154 ? 18.765 -5.981 -11.562 1.00 91.88 154 PHE A O 1
ATOM 1188 N N . ARG A 1 155 ? 17.395 -4.816 -12.907 1.00 92.06 155 ARG A N 1
ATOM 1189 C CA . ARG A 1 155 ? 18.410 -3.850 -13.348 1.00 92.06 155 ARG A CA 1
ATOM 1190 C C . ARG A 1 155 ? 17.860 -2.434 -13.289 1.00 92.06 155 ARG A C 1
ATOM 1192 O O . ARG A 1 155 ? 16.704 -2.210 -13.633 1.00 92.06 155 ARG A O 1
ATOM 1199 N N . ILE A 1 156 ? 18.712 -1.499 -12.883 1.00 89.56 156 ILE A N 1
ATOM 1200 C CA . ILE A 1 156 ? 18.427 -0.063 -12.841 1.00 89.56 156 ILE A CA 1
ATOM 1201 C C . ILE A 1 156 ? 19.366 0.626 -13.829 1.00 89.56 156 ILE A C 1
ATOM 1203 O O . ILE A 1 156 ? 20.561 0.327 -13.856 1.00 89.56 156 ILE A O 1
ATOM 1207 N N . ILE A 1 157 ? 18.829 1.547 -14.621 1.00 88.81 157 ILE A N 1
ATOM 1208 C CA . ILE A 1 157 ? 19.584 2.495 -15.433 1.00 88.81 157 ILE A CA 1
ATOM 1209 C C . ILE A 1 157 ? 19.375 3.879 -14.832 1.00 88.81 157 ILE A C 1
ATOM 1211 O O . ILE A 1 157 ? 18.245 4.358 -14.737 1.00 88.81 157 ILE A O 1
ATOM 1215 N N . PHE A 1 158 ? 20.475 4.530 -14.469 1.00 87.69 158 PHE A N 1
ATOM 1216 C CA . PHE A 1 158 ? 20.475 5.937 -14.089 1.00 87.69 158 PHE A CA 1
ATOM 1217 C C . PHE A 1 158 ? 20.594 6.794 -15.344 1.00 87.69 158 PHE A C 1
ATOM 1219 O O . PHE A 1 158 ? 21.514 6.605 -16.142 1.00 87.69 158 PHE A O 1
ATOM 1226 N N . GLY A 1 159 ? 19.640 7.700 -15.525 1.00 80.06 159 GLY A N 1
ATOM 1227 C CA . GLY A 1 159 ? 19.668 8.676 -16.597 1.00 80.06 159 GLY A CA 1
ATOM 1228 C C . GLY A 1 159 ? 20.543 9.880 -16.259 1.00 80.06 159 GLY A C 1
ATOM 1229 O O . GLY A 1 159 ? 21.190 9.957 -15.213 1.00 80.06 159 GLY A O 1
ATOM 1230 N N . ASN A 1 160 ? 20.556 10.845 -17.175 1.00 75.56 160 ASN A N 1
ATOM 1231 C CA . ASN A 1 160 ? 21.399 12.039 -17.083 1.00 75.56 160 ASN A CA 1
ATOM 1232 C C . ASN A 1 160 ? 20.619 13.296 -16.649 1.00 75.56 160 ASN A C 1
ATOM 1234 O O . ASN A 1 160 ? 21.212 14.370 -16.551 1.00 75.56 160 ASN A O 1
ATOM 1238 N N . LYS A 1 161 ? 19.301 13.201 -16.426 1.00 71.44 161 LYS A N 1
ATOM 1239 C CA . LYS A 1 161 ? 18.390 14.334 -16.190 1.00 71.44 161 LYS A CA 1
ATOM 1240 C C . LYS A 1 161 ? 17.489 14.109 -14.962 1.00 71.44 161 LYS A C 1
ATOM 1242 O O . LYS A 1 161 ? 16.289 14.355 -15.025 1.00 71.44 161 LYS A O 1
ATOM 1247 N N . ASN A 1 162 ? 18.076 13.686 -13.834 1.00 77.25 162 ASN A N 1
ATOM 1248 C CA . ASN A 1 162 ? 17.348 13.318 -12.598 1.00 77.25 162 ASN A CA 1
ATOM 1249 C C . ASN A 1 162 ? 16.222 12.301 -12.856 1.00 77.25 162 ASN A C 1
ATOM 1251 O O . ASN A 1 162 ? 15.116 12.389 -12.313 1.00 77.25 162 ASN A O 1
ATOM 1255 N N . ASP A 1 163 ? 16.518 11.368 -13.748 1.00 84.44 163 ASP A N 1
ATOM 1256 C CA . ASP A 1 163 ? 15.647 10.298 -14.172 1.00 84.44 163 ASP A CA 1
ATOM 1257 C C . ASP A 1 163 ? 16.343 8.955 -13.964 1.00 84.44 163 ASP A C 1
ATOM 1259 O O . ASP A 1 163 ? 17.572 8.839 -13.924 1.00 84.44 163 ASP A O 1
ATOM 1263 N N . SER A 1 164 ? 15.539 7.915 -13.838 1.00 89.12 164 SER A N 1
ATOM 1264 C CA . SER A 1 164 ? 16.018 6.542 -13.836 1.00 89.12 164 SER A CA 1
ATOM 1265 C C . SER A 1 164 ? 14.949 5.636 -14.411 1.00 89.12 164 SER A C 1
ATOM 1267 O O . SER A 1 164 ? 13.761 5.967 -14.415 1.00 89.12 164 SER A O 1
ATOM 1269 N N . SER A 1 165 ? 15.366 4.467 -14.866 1.00 91.00 165 SER A N 1
ATOM 1270 C CA . SER A 1 165 ? 14.449 3.374 -15.138 1.00 91.00 165 SER A CA 1
ATOM 1271 C C . SER A 1 165 ? 14.918 2.120 -14.433 1.00 91.00 165 SER A C 1
ATOM 1273 O O . SER A 1 165 ? 16.110 1.922 -14.204 1.00 91.00 165 SER A O 1
ATOM 1275 N N . TYR A 1 166 ? 13.983 1.238 -14.114 1.00 91.81 166 TYR A N 1
ATOM 1276 C CA . TYR A 1 166 ? 14.317 -0.133 -13.780 1.00 91.81 166 TYR A CA 1
ATOM 1277 C C . TYR A 1 166 ? 13.492 -1.093 -14.614 1.00 91.81 166 TYR A C 1
ATOM 1279 O O . TYR A 1 166 ? 12.386 -0.785 -15.066 1.00 91.81 166 TYR A O 1
ATOM 1287 N N . ALA A 1 167 ? 14.030 -2.291 -14.779 1.00 94.44 167 ALA A N 1
ATOM 1288 C CA . ALA A 1 167 ? 13.329 -3.389 -15.398 1.00 94.44 167 ALA A CA 1
ATOM 1289 C C . ALA A 1 167 ? 13.609 -4.685 -14.638 1.00 94.44 167 ALA A C 1
ATOM 1291 O O . ALA A 1 167 ? 14.671 -4.859 -14.032 1.00 94.44 167 ALA A O 1
ATOM 1292 N N . VAL A 1 168 ? 12.621 -5.575 -14.651 1.00 94.44 168 VAL A N 1
ATOM 1293 C CA . VAL A 1 168 ? 12.708 -6.899 -14.049 1.00 94.44 168 VAL A CA 1
ATOM 1294 C C . VAL A 1 168 ? 12.116 -7.951 -14.973 1.00 94.44 168 VAL A C 1
ATOM 1296 O O . VAL A 1 168 ? 10.987 -7.803 -15.450 1.00 94.44 168 VAL A O 1
ATOM 1299 N N . THR A 1 169 ? 12.873 -9.020 -15.226 1.00 94.81 169 THR A N 1
ATOM 1300 C CA . THR A 1 169 ? 12.367 -10.167 -15.986 1.00 94.81 169 THR A CA 1
ATOM 1301 C C . THR A 1 169 ? 11.399 -10.970 -15.128 1.00 94.81 169 THR A C 1
ATOM 1303 O O . THR A 1 169 ? 11.654 -11.251 -13.953 1.00 94.81 169 THR A O 1
ATOM 1306 N N . VAL A 1 170 ? 10.261 -11.339 -15.711 1.00 92.94 170 VAL A N 1
ATOM 1307 C CA . VAL A 1 170 ? 9.251 -12.182 -15.064 1.00 92.94 170 VAL A CA 1
ATOM 1308 C C . VAL A 1 170 ? 8.836 -13.313 -16.014 1.00 92.94 170 VAL A C 1
ATOM 1310 O O . VAL A 1 170 ? 9.052 -13.196 -17.225 1.00 92.94 170 VAL A O 1
ATOM 1313 N N . PRO A 1 171 ? 8.252 -14.413 -15.499 1.00 91.06 171 PRO A N 1
ATOM 1314 C CA . PRO A 1 171 ? 7.836 -15.540 -16.330 1.00 91.06 171 PRO A CA 1
ATOM 1315 C C . PRO A 1 171 ? 6.922 -15.152 -17.503 1.00 91.06 171 PRO A C 1
ATOM 1317 O O . PRO A 1 171 ? 6.276 -14.102 -17.498 1.00 91.06 171 PRO A O 1
ATOM 1320 N N . ASP A 1 172 ? 6.820 -16.054 -18.481 1.00 92.81 172 ASP A N 1
ATOM 1321 C CA . ASP A 1 172 ? 6.040 -15.904 -19.720 1.00 92.81 172 ASP A CA 1
ATOM 1322 C C . ASP A 1 172 ? 6.570 -14.833 -20.689 1.00 92.81 172 ASP A C 1
ATOM 1324 O O . ASP A 1 172 ? 5.786 -14.143 -21.347 1.00 92.81 172 ASP A O 1
ATOM 1328 N N . ASN A 1 173 ? 7.896 -14.696 -20.795 1.00 95.31 173 ASN A N 1
ATOM 1329 C CA . ASN A 1 173 ? 8.558 -13.751 -21.701 1.00 95.31 173 ASN A CA 1
ATOM 1330 C C . ASN A 1 173 ? 8.083 -12.303 -21.499 1.00 95.31 173 ASN A C 1
ATOM 1332 O O . ASN A 1 173 ? 7.681 -11.611 -22.444 1.00 95.31 173 ASN A O 1
ATOM 1336 N N . LYS A 1 174 ? 8.088 -11.865 -20.239 1.00 95.25 174 LYS A N 1
ATOM 1337 C CA . LYS A 1 174 ? 7.615 -10.547 -19.819 1.00 95.25 174 LYS A CA 1
ATOM 1338 C C . LYS A 1 174 ? 8.714 -9.776 -19.104 1.00 95.25 174 LYS A C 1
ATOM 1340 O O . LYS A 1 174 ? 9.552 -10.344 -18.405 1.00 95.25 174 LYS A O 1
ATOM 1345 N N . ILE A 1 175 ? 8.650 -8.456 -19.230 1.00 95.44 175 ILE A N 1
ATOM 1346 C CA . ILE A 1 175 ? 9.487 -7.525 -18.475 1.00 95.44 175 ILE A CA 1
ATOM 1347 C C . ILE A 1 175 ? 8.570 -6.502 -17.818 1.00 95.44 175 ILE A C 1
ATOM 1349 O O . ILE A 1 175 ? 7.862 -5.760 -18.502 1.00 95.44 175 ILE A O 1
ATOM 1353 N N . CYS A 1 176 ? 8.583 -6.452 -16.488 1.00 94.56 176 CYS A N 1
ATOM 1354 C CA . CYS A 1 176 ? 8.002 -5.330 -15.760 1.00 94.56 176 CYS A CA 1
ATOM 1355 C C . CYS A 1 176 ? 9.019 -4.196 -15.751 1.00 94.56 176 CYS A C 1
ATOM 1357 O O . CYS A 1 176 ? 10.193 -4.421 -15.466 1.00 94.56 176 CYS A O 1
ATOM 1359 N N . TRP A 1 177 ? 8.572 -2.988 -16.049 1.00 94.44 177 TRP A N 1
ATOM 1360 C CA . TRP A 1 177 ? 9.445 -1.832 -16.159 1.00 94.44 177 TRP A CA 1
ATOM 1361 C C . TRP A 1 177 ? 8.813 -0.629 -15.484 1.00 94.44 177 TRP A C 1
ATOM 1363 O O . TRP A 1 177 ? 7.589 -0.530 -15.340 1.00 94.44 177 TRP A O 1
ATOM 1373 N N . ALA A 1 178 ? 9.669 0.293 -15.082 1.00 92.44 178 ALA A N 1
ATOM 1374 C CA . ALA A 1 178 ? 9.254 1.578 -14.582 1.00 92.44 178 ALA A CA 1
ATOM 1375 C C . ALA A 1 178 ? 10.273 2.640 -14.963 1.00 92.44 178 ALA A C 1
ATOM 1377 O O . ALA A 1 178 ? 11.470 2.371 -15.016 1.00 92.44 178 ALA A O 1
ATOM 1378 N N . LEU A 1 179 ? 9.773 3.844 -15.184 1.00 90.81 179 LEU A N 1
ATOM 1379 C CA . LEU A 1 179 ? 10.560 5.052 -15.330 1.00 90.81 179 LEU A CA 1
ATOM 1380 C C . LEU A 1 179 ? 10.173 5.996 -14.194 1.00 90.81 179 LEU A C 1
ATOM 1382 O O . LEU A 1 179 ? 8.986 6.144 -13.883 1.00 90.81 179 LEU A O 1
ATOM 1386 N N . GLN A 1 180 ? 11.161 6.615 -13.566 1.00 88.25 180 GLN A N 1
ATOM 1387 C CA . GLN A 1 180 ? 10.989 7.613 -12.522 1.00 88.25 180 GLN A CA 1
ATOM 1388 C C . GLN A 1 180 ? 11.680 8.904 -12.921 1.00 88.25 180 GLN A C 1
ATOM 1390 O O . GLN A 1 180 ? 12.802 8.890 -13.416 1.00 88.25 180 GLN A O 1
ATOM 1395 N N . ILE A 1 181 ? 11.004 10.016 -12.655 1.00 84.81 181 ILE A N 1
ATOM 1396 C CA . ILE A 1 181 ? 11.518 11.364 -12.866 1.00 84.81 181 ILE A CA 1
ATOM 1397 C C . ILE A 1 181 ? 11.345 12.123 -11.560 1.00 84.81 181 ILE A C 1
ATOM 1399 O O . ILE A 1 181 ? 10.242 12.159 -11.000 1.00 84.81 181 ILE A O 1
ATOM 1403 N N . GLN A 1 182 ? 12.422 12.733 -11.073 1.00 79.62 182 GLN A N 1
ATOM 1404 C CA . GLN A 1 182 ? 12.349 13.612 -9.917 1.00 79.62 182 GLN A CA 1
ATOM 1405 C C . GLN A 1 182 ? 11.603 14.898 -10.295 1.00 79.62 182 GLN A C 1
ATOM 1407 O O . GLN A 1 182 ? 11.973 15.598 -11.237 1.00 79.62 182 GLN A O 1
ATOM 1412 N N . THR A 1 183 ? 10.535 15.222 -9.568 1.00 70.69 183 THR A N 1
ATOM 1413 C CA . THR A 1 183 ? 9.749 16.433 -9.831 1.00 70.69 183 THR A CA 1
ATOM 1414 C C . THR A 1 183 ? 10.355 17.628 -9.108 1.00 70.69 183 THR A C 1
ATOM 1416 O O . THR A 1 183 ? 10.679 17.537 -7.926 1.00 70.69 183 THR A O 1
ATOM 1419 N N . SER A 1 184 ? 10.489 18.760 -9.801 1.00 53.69 184 SER A N 1
ATOM 1420 C CA . SER A 1 184 ? 11.087 19.985 -9.255 1.00 53.69 184 SER A CA 1
ATOM 1421 C C . SER A 1 184 ? 10.178 20.771 -8.300 1.00 53.69 184 SER A C 1
ATOM 1423 O O . SER A 1 184 ? 10.667 21.677 -7.635 1.00 53.69 184 SER A O 1
ATOM 1425 N N . GLU A 1 185 ? 8.883 20.447 -8.197 1.00 47.12 185 GLU A N 1
ATOM 1426 C CA . GLU A 1 185 ? 7.918 21.220 -7.403 1.00 47.12 185 GLU A CA 1
ATOM 1427 C C . GLU A 1 185 ? 6.923 20.325 -6.654 1.00 47.12 185 GLU A C 1
ATOM 1429 O O . GLU A 1 185 ? 6.417 19.335 -7.189 1.00 47.12 185 GLU A O 1
ATOM 1434 N N . SER A 1 186 ? 6.614 20.709 -5.412 1.00 43.25 186 SER A N 1
ATOM 1435 C CA . SER A 1 186 ? 5.502 20.176 -4.627 1.00 43.25 186 SER A CA 1
ATOM 1436 C C . SER A 1 186 ? 4.181 20.610 -5.268 1.00 43.25 186 SER A C 1
ATOM 1438 O O . SER A 1 186 ? 3.690 21.707 -4.997 1.00 43.25 186 SER A O 1
ATOM 1440 N N . LYS A 1 187 ? 3.621 19.782 -6.150 1.00 43.06 187 LYS A N 1
ATOM 1441 C CA . LYS A 1 187 ? 2.299 20.034 -6.736 1.00 43.06 187 LYS A CA 1
ATOM 1442 C C . LYS A 1 187 ? 1.193 19.775 -5.708 1.00 43.06 187 LYS A C 1
ATOM 1444 O O . LYS A 1 187 ? 1.334 18.921 -4.833 1.00 43.06 187 LYS A O 1
ATOM 1449 N N . SER A 1 188 ? 0.123 20.564 -5.777 1.00 41.06 188 SER A N 1
ATOM 1450 C CA . SER A 1 188 ? -1.017 20.488 -4.852 1.00 41.06 188 SER A CA 1
ATOM 1451 C C . SER A 1 188 ? -1.953 19.310 -5.177 1.00 41.06 188 SER A C 1
ATOM 1453 O O . SER A 1 188 ? -1.960 18.818 -6.303 1.00 41.06 188 SER A O 1
ATOM 1455 N N . GLU A 1 189 ? -2.754 18.859 -4.199 1.00 41.88 189 GLU A N 1
ATOM 1456 C CA . GLU A 1 189 ? -3.691 17.724 -4.347 1.00 41.88 189 GLU A CA 1
ATOM 1457 C C . GLU A 1 189 ? -4.720 17.911 -5.482 1.00 41.88 189 GLU A C 1
ATOM 1459 O O . GLU A 1 189 ? -5.117 16.921 -6.095 1.00 41.88 189 GLU A O 1
ATOM 1464 N N . ASP A 1 190 ? -5.109 19.147 -5.814 1.00 39.00 190 ASP A N 1
ATOM 1465 C CA . ASP A 1 190 ? -6.090 19.428 -6.877 1.00 39.00 190 ASP A CA 1
ATOM 1466 C C . ASP A 1 190 ? -5.520 19.231 -8.297 1.00 39.00 190 ASP A C 1
ATOM 1468 O O . ASP A 1 190 ? -6.267 18.945 -9.232 1.00 39.00 190 ASP A O 1
ATOM 1472 N N . GLU A 1 191 ? -4.195 19.291 -8.474 1.00 44.44 191 GLU A N 1
ATOM 1473 C CA . GLU A 1 191 ? -3.533 19.010 -9.761 1.00 44.44 191 GLU A CA 1
ATOM 1474 C C . GLU A 1 191 ? -3.304 17.506 -10.010 1.00 44.44 191 GLU A C 1
ATOM 1476 O O . GLU A 1 191 ? -2.865 17.112 -11.095 1.00 44.44 191 GLU A O 1
ATOM 1481 N N . ASN A 1 192 ? -3.583 16.651 -9.017 1.00 48.47 192 ASN A N 1
ATOM 1482 C CA . ASN A 1 192 ? -3.337 15.206 -9.087 1.00 48.47 192 ASN A CA 1
ATOM 1483 C C . ASN A 1 192 ? -4.456 14.420 -9.785 1.00 48.47 192 ASN A C 1
ATOM 1485 O O . ASN A 1 19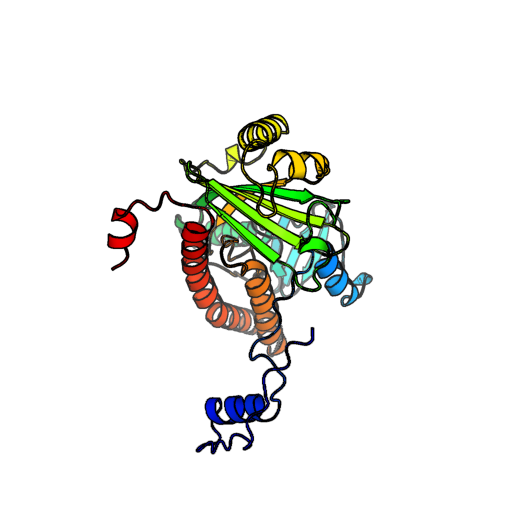2 ? -4.269 13.239 -10.081 1.00 48.47 192 ASN A O 1
ATOM 1489 N N . LEU A 1 193 ? -5.614 15.040 -10.026 1.00 41.38 193 LEU A N 1
ATOM 1490 C CA . LEU A 1 193 ? -6.830 14.319 -10.406 1.00 41.38 193 LEU A CA 1
ATOM 1491 C C . LEU A 1 193 ? -6.998 14.045 -11.904 1.00 41.38 193 LEU A C 1
ATOM 1493 O O . LEU A 1 193 ? -7.815 13.190 -12.234 1.00 41.38 193 LEU A O 1
ATOM 1497 N N . ASP A 1 194 ? -6.230 14.670 -12.804 1.00 42.72 194 ASP A N 1
ATOM 1498 C CA . ASP A 1 194 ? -6.315 14.328 -14.232 1.00 42.72 194 ASP A CA 1
ATOM 1499 C C . ASP A 1 194 ? -5.095 14.807 -15.044 1.00 42.72 194 ASP A C 1
ATOM 1501 O O . ASP A 1 194 ? -5.108 15.855 -15.686 1.00 42.72 194 ASP A O 1
ATOM 1505 N N . TRP A 1 195 ? -4.005 14.032 -15.050 1.00 51.78 195 TRP A N 1
ATOM 1506 C CA . TRP A 1 195 ? -3.042 14.110 -16.156 1.00 51.78 195 TRP A CA 1
ATOM 1507 C C . TRP A 1 195 ? -3.442 13.048 -17.177 1.00 51.78 195 TRP A C 1
ATOM 1509 O O . TRP A 1 195 ? -2.964 11.915 -17.120 1.00 51.78 195 TRP A O 1
ATOM 1519 N N . GLY A 1 196 ? -4.359 13.420 -18.072 1.00 53.94 196 GLY A N 1
ATOM 1520 C CA . GLY A 1 196 ? -4.905 12.552 -19.113 1.00 53.94 196 GLY A CA 1
ATOM 1521 C C . GLY A 1 196 ? -3.858 11.956 -20.068 1.00 53.94 196 GLY A C 1
ATOM 1522 O O . GLY A 1 196 ? -2.653 12.203 -19.974 1.00 53.94 196 GLY A O 1
ATOM 1523 N N . GLN A 1 197 ? -4.342 11.170 -21.034 1.00 54.91 197 GLN A N 1
ATOM 1524 C CA . GLN A 1 197 ? -3.545 10.403 -22.005 1.00 54.91 197 GLN A CA 1
ATOM 1525 C C . GLN A 1 197 ? -2.417 11.218 -22.684 1.00 54.91 197 GLN A C 1
ATOM 1527 O O . GLN A 1 197 ? -1.322 10.695 -22.890 1.00 54.91 197 GLN A O 1
ATOM 1532 N N . GLU A 1 198 ? -2.632 12.515 -22.940 1.00 54.62 198 GLU A N 1
ATOM 1533 C CA . GLU A 1 198 ? -1.656 13.430 -23.561 1.00 54.62 198 GLU A CA 1
ATOM 1534 C C . GLU A 1 198 ? -0.357 13.598 -22.748 1.00 54.62 198 GLU A C 1
ATOM 1536 O O . GLU A 1 198 ? 0.743 13.699 -23.298 1.00 54.62 198 GLU A O 1
ATOM 1541 N N . SER A 1 199 ? -0.457 13.569 -21.417 1.00 71.50 199 SER A N 1
ATOM 1542 C CA . SER A 1 199 ? 0.691 13.684 -20.513 1.00 71.50 199 SER A CA 1
ATOM 1543 C C . SER A 1 199 ? 1.495 12.382 -20.409 1.00 71.50 199 SER A C 1
ATOM 1545 O O . SER A 1 199 ? 2.678 12.397 -20.052 1.00 71.50 199 SER A O 1
ATOM 1547 N N . LEU A 1 200 ? 0.855 11.244 -20.695 1.00 78.62 200 LEU A N 1
ATOM 1548 C CA . LEU A 1 200 ? 1.505 9.939 -20.781 1.00 78.62 200 LEU A CA 1
ATOM 1549 C C . LEU A 1 200 ? 2.237 9.788 -22.117 1.00 78.62 200 LEU A C 1
ATOM 1551 O O . LEU A 1 200 ? 3.408 9.421 -22.117 1.00 78.62 200 LEU A O 1
ATOM 1555 N N . ASP A 1 201 ? 1.585 10.120 -23.234 1.00 82.56 201 ASP A N 1
ATOM 1556 C CA . ASP A 1 201 ? 2.198 10.032 -24.565 1.00 82.56 201 ASP A CA 1
ATOM 1557 C C . ASP A 1 201 ? 3.424 10.958 -24.688 1.00 82.56 201 ASP A C 1
ATOM 1559 O O . ASP A 1 201 ? 4.424 10.581 -25.296 1.00 82.56 201 ASP A O 1
ATOM 1563 N N . THR A 1 202 ? 3.396 12.130 -24.039 1.00 82.94 202 THR A N 1
ATOM 1564 C CA . THR A 1 202 ? 4.558 13.035 -23.963 1.00 82.94 202 THR A CA 1
ATOM 1565 C C . THR A 1 202 ? 5.744 12.383 -23.248 1.00 82.94 202 THR A C 1
ATOM 1567 O O . THR A 1 202 ? 6.860 12.415 -23.763 1.00 82.94 202 THR A O 1
ATOM 1570 N N . MET A 1 203 ? 5.504 11.751 -22.093 1.00 84.06 203 MET A N 1
ATOM 1571 C CA . MET A 1 203 ? 6.556 11.079 -21.326 1.00 84.06 203 MET A CA 1
ATOM 1572 C C . MET A 1 203 ? 7.066 9.827 -22.046 1.00 84.06 203 MET A C 1
ATOM 1574 O O . MET A 1 203 ? 8.257 9.566 -22.044 1.00 84.06 203 MET A O 1
ATOM 1578 N N . ILE A 1 204 ? 6.197 9.066 -22.712 1.00 87.50 204 ILE A N 1
ATOM 1579 C CA . ILE A 1 204 ? 6.632 7.946 -23.555 1.00 87.50 204 ILE A CA 1
ATOM 1580 C C . ILE A 1 204 ? 7.590 8.459 -24.633 1.00 87.50 204 ILE A C 1
ATOM 1582 O O . ILE A 1 204 ? 8.726 8.001 -24.701 1.00 87.50 204 ILE A O 1
ATOM 1586 N N . LYS A 1 205 ? 7.174 9.476 -25.396 1.00 88.94 205 LYS A N 1
ATOM 1587 C CA . LYS A 1 205 ? 7.961 10.043 -26.495 1.00 88.94 205 LYS A CA 1
ATOM 1588 C C . LYS A 1 205 ? 9.312 10.602 -26.049 1.00 88.94 205 LYS A C 1
ATOM 1590 O O . LYS A 1 205 ? 10.297 10.449 -26.761 1.00 88.94 205 LYS A O 1
ATOM 1595 N N . GLU A 1 206 ? 9.368 11.256 -24.891 1.00 87.69 206 GLU A N 1
ATOM 1596 C CA . GLU A 1 206 ? 10.618 11.796 -24.343 1.00 87.69 206 GLU A CA 1
ATOM 1597 C C . GLU A 1 206 ? 11.655 10.697 -24.061 1.00 87.69 206 GLU A C 1
ATOM 1599 O O . GLU A 1 206 ? 12.851 10.927 -24.236 1.00 87.69 206 GLU A O 1
ATOM 1604 N N . PHE A 1 207 ? 11.201 9.503 -23.671 1.00 89.19 207 PHE A N 1
ATOM 1605 C CA . PHE A 1 207 ? 12.067 8.414 -23.224 1.00 89.19 207 PHE A CA 1
ATOM 1606 C C . PHE A 1 207 ? 12.212 7.273 -24.235 1.00 89.19 207 PHE A C 1
ATOM 1608 O O . PHE A 1 207 ? 12.939 6.332 -23.945 1.00 89.19 207 PHE A O 1
ATOM 1615 N N . GLU A 1 208 ? 11.582 7.331 -25.413 1.00 92.94 208 GLU A N 1
ATOM 1616 C CA . GLU A 1 208 ? 11.648 6.273 -26.440 1.00 92.94 208 GLU A CA 1
ATOM 1617 C C . GLU A 1 208 ? 13.088 5.878 -26.805 1.00 92.94 208 GLU A C 1
ATOM 1619 O O . GLU A 1 208 ? 13.388 4.691 -26.925 1.00 92.94 208 GLU A O 1
ATOM 1624 N N . GLU A 1 209 ? 13.988 6.854 -26.911 1.00 91.88 209 GLU A N 1
ATOM 1625 C CA . GLU A 1 209 ? 15.395 6.641 -27.279 1.00 91.88 209 GLU A CA 1
ATOM 1626 C C . GLU A 1 209 ? 16.298 6.302 -26.081 1.00 91.88 209 GLU A C 1
ATOM 1628 O O . GLU A 1 209 ? 17.488 6.024 -26.252 1.00 91.88 209 GLU A O 1
ATOM 1633 N N . SER A 1 210 ? 15.763 6.310 -24.855 1.00 90.38 210 SER A N 1
ATOM 1634 C CA . SER A 1 210 ? 16.540 5.962 -23.666 1.00 90.38 210 SER A CA 1
ATOM 1635 C C . SER A 1 210 ? 16.939 4.482 -23.693 1.00 90.38 210 SER A C 1
ATOM 1637 O O . SER A 1 210 ? 16.144 3.642 -24.127 1.00 90.38 210 SER A O 1
ATOM 1639 N N . PRO A 1 211 ? 18.143 4.118 -23.212 1.00 90.44 211 PRO A N 1
ATOM 1640 C CA . PRO A 1 211 ? 18.569 2.723 -23.170 1.00 90.44 211 PRO A CA 1
ATOM 1641 C C . PRO A 1 211 ? 17.630 1.856 -22.323 1.00 90.44 211 PRO A C 1
ATOM 1643 O O . PRO A 1 211 ? 17.187 2.273 -21.254 1.00 90.44 211 PRO A O 1
ATOM 1646 N N . CYS A 1 212 ? 17.372 0.626 -22.772 1.00 90.69 212 CYS A N 1
ATOM 1647 C CA . CYS A 1 212 ? 16.683 -0.387 -21.972 1.00 90.69 212 CYS A CA 1
ATOM 1648 C C . CYS A 1 212 ? 17.686 -1.288 -21.229 1.00 90.69 212 CYS A C 1
ATOM 1650 O O . CYS A 1 212 ? 18.758 -1.614 -21.739 1.00 90.69 212 CYS A O 1
ATOM 1652 N N . ALA A 1 213 ? 17.314 -1.757 -20.033 1.00 89.25 213 ALA A N 1
ATOM 1653 C CA . ALA A 1 213 ? 18.170 -2.526 -19.125 1.00 89.25 213 ALA A CA 1
ATOM 1654 C C . ALA A 1 213 ? 18.701 -3.867 -19.671 1.00 89.25 213 ALA A C 1
ATOM 1656 O O . ALA A 1 213 ? 19.682 -4.403 -19.147 1.00 89.25 213 ALA A O 1
ATOM 1657 N N . TYR A 1 214 ? 18.071 -4.410 -20.712 1.00 92.31 214 TYR A N 1
ATOM 1658 C CA . TYR A 1 214 ? 18.460 -5.673 -21.353 1.00 92.31 214 TYR A CA 1
ATOM 1659 C C . TYR A 1 214 ? 18.851 -5.487 -22.828 1.00 92.31 214 TYR A C 1
ATOM 1661 O O . TYR A 1 214 ? 18.895 -6.451 -23.582 1.00 92.31 214 TYR A O 1
ATOM 1669 N N . GLY A 1 215 ? 19.145 -4.246 -23.236 1.00 88.88 215 GLY A N 1
ATOM 1670 C CA . GLY A 1 215 ? 19.513 -3.890 -24.607 1.00 88.88 215 GLY A CA 1
ATOM 1671 C C . GLY A 1 215 ? 18.351 -3.333 -25.434 1.00 88.88 215 GLY A C 1
ATOM 1672 O O . GLY A 1 215 ? 17.179 -3.524 -25.113 1.00 88.88 215 GLY A O 1
ATOM 1673 N N . GLY A 1 216 ? 18.691 -2.622 -26.513 1.00 91.81 216 GLY A N 1
ATOM 1674 C CA . GLY A 1 216 ? 17.729 -1.823 -27.278 1.00 91.81 216 GLY A CA 1
ATOM 1675 C C . GLY A 1 216 ? 17.344 -0.532 -26.553 1.00 91.81 216 GLY A C 1
ATOM 1676 O O . GLY A 1 216 ? 18.094 -0.039 -25.702 1.00 91.81 216 GLY A O 1
ATOM 1677 N N . THR A 1 217 ? 16.177 0.009 -26.889 1.00 94.06 217 THR A N 1
ATOM 1678 C CA . THR A 1 217 ? 15.668 1.255 -26.305 1.00 94.06 217 THR A CA 1
ATOM 1679 C C . THR A 1 217 ? 14.361 1.025 -25.552 1.00 94.06 217 THR A C 1
ATOM 1681 O O . THR A 1 217 ? 13.719 -0.022 -25.662 1.00 94.06 217 THR A O 1
ATOM 1684 N N . MET A 1 218 ? 13.940 2.003 -24.755 1.00 93.31 218 MET A N 1
ATOM 1685 C CA . MET A 1 218 ? 12.643 1.954 -24.082 1.00 93.31 218 MET A CA 1
ATOM 1686 C C . MET A 1 218 ? 11.480 1.929 -25.077 1.00 93.31 218 MET A C 1
ATOM 1688 O O . MET A 1 218 ? 10.443 1.357 -24.751 1.00 93.31 218 MET A O 1
ATOM 1692 N N . LYS A 1 219 ? 11.656 2.436 -26.308 1.00 94.75 219 LYS A N 1
ATOM 1693 C CA . LYS A 1 219 ? 10.671 2.283 -27.385 1.00 94.75 219 LYS A CA 1
ATOM 1694 C C . LYS A 1 219 ? 10.300 0.818 -27.620 1.00 94.75 219 LYS A C 1
ATOM 1696 O O . LYS A 1 219 ? 9.117 0.506 -27.712 1.00 94.75 219 LYS A O 1
ATOM 1701 N N . ASP A 1 220 ? 11.283 -0.082 -27.655 1.00 94.44 220 ASP A N 1
ATOM 1702 C CA . ASP A 1 220 ? 11.034 -1.517 -27.843 1.00 94.44 220 ASP A CA 1
ATOM 1703 C C . ASP A 1 220 ? 10.122 -2.085 -26.744 1.00 94.44 220 ASP A C 1
ATOM 1705 O O . ASP A 1 220 ? 9.232 -2.898 -26.996 1.00 94.44 220 ASP A O 1
ATOM 1709 N N . ILE A 1 221 ? 10.337 -1.627 -25.511 1.00 95.38 221 ILE A N 1
ATOM 1710 C CA . ILE A 1 221 ? 9.564 -2.029 -24.337 1.00 95.38 221 ILE A CA 1
ATOM 1711 C C . ILE A 1 221 ? 8.163 -1.413 -24.361 1.00 95.38 221 ILE A C 1
ATOM 1713 O O . ILE A 1 221 ? 7.186 -2.098 -24.044 1.00 95.38 221 ILE A O 1
ATOM 1717 N N . PHE A 1 222 ? 8.037 -0.146 -24.755 1.00 94.56 222 PHE A N 1
ATOM 1718 C CA . PHE A 1 222 ? 6.754 0.541 -24.880 1.00 94.56 222 PHE A CA 1
ATOM 1719 C C . PHE A 1 222 ? 5.886 -0.075 -25.978 1.00 94.56 222 PHE A C 1
ATOM 1721 O O . PHE A 1 222 ? 4.715 -0.349 -25.724 1.00 94.56 222 PHE A O 1
ATOM 1728 N N . ASP A 1 223 ? 6.457 -0.377 -27.147 1.00 94.56 223 ASP A N 1
ATOM 1729 C CA . ASP A 1 223 ? 5.758 -1.030 -28.261 1.00 94.56 223 ASP A CA 1
ATOM 1730 C C . ASP A 1 223 ? 5.245 -2.430 -27.866 1.00 94.56 223 ASP A C 1
ATOM 1732 O O . ASP A 1 223 ? 4.164 -2.848 -28.284 1.00 94.56 223 ASP A O 1
ATOM 1736 N N . ALA A 1 224 ? 5.986 -3.141 -27.007 1.00 95.19 224 ALA A N 1
ATOM 1737 C CA . ALA A 1 224 ? 5.599 -4.440 -26.451 1.00 95.19 224 ALA A CA 1
ATOM 1738 C C . ALA A 1 224 ? 4.664 -4.350 -25.224 1.00 95.19 224 ALA A C 1
ATOM 1740 O O . ALA A 1 224 ? 4.284 -5.378 -24.651 1.00 95.19 224 ALA A O 1
ATOM 1741 N N . THR A 1 225 ? 4.288 -3.142 -24.792 1.00 95.12 225 THR A N 1
ATOM 1742 C CA . THR A 1 225 ? 3.403 -2.911 -23.646 1.00 95.12 225 THR A CA 1
ATOM 1743 C C . THR A 1 225 ? 2.030 -2.440 -24.118 1.00 95.12 225 THR A C 1
ATOM 1745 O O . THR A 1 225 ? 1.888 -1.468 -24.855 1.00 95.12 225 THR A O 1
ATOM 1748 N N . LEU A 1 226 ? 0.963 -3.089 -23.645 1.00 89.62 226 LEU A N 1
ATOM 1749 C CA . LEU A 1 226 ? -0.395 -2.622 -23.926 1.00 89.62 226 LEU A CA 1
ATOM 1750 C C . LEU A 1 226 ? -0.607 -1.239 -23.296 1.00 89.62 226 LEU A C 1
ATOM 1752 O O . LEU A 1 226 ? -0.640 -1.136 -22.073 1.00 89.62 226 LEU A O 1
ATOM 1756 N N . LYS A 1 227 ? -0.828 -0.198 -24.114 1.00 85.62 227 LYS A N 1
ATOM 1757 C CA . LYS A 1 227 ? -0.981 1.197 -23.646 1.00 85.62 227 LYS A CA 1
ATOM 1758 C C . LYS A 1 227 ? -1.962 1.360 -22.478 1.00 85.62 227 LYS A C 1
ATOM 1760 O O . LYS A 1 227 ? -1.663 2.064 -21.525 1.00 85.62 227 LYS A O 1
ATOM 1765 N N . LYS A 1 228 ? -3.096 0.646 -22.505 1.00 85.69 228 LYS A N 1
ATOM 1766 C CA . LYS A 1 228 ? -4.118 0.663 -21.435 1.00 85.69 228 LYS A CA 1
ATOM 1767 C C . LYS A 1 228 ? -3.648 0.107 -20.080 1.00 85.69 228 LYS A C 1
ATOM 1769 O O . LYS A 1 228 ? -4.375 0.213 -19.101 1.00 85.69 228 LYS A O 1
ATOM 1774 N N . LEU A 1 229 ? -2.499 -0.567 -20.047 1.00 84.75 229 LEU A N 1
ATOM 1775 C CA . LEU A 1 229 ? -1.876 -1.129 -18.846 1.00 84.75 229 LEU A CA 1
ATOM 1776 C C . LEU A 1 229 ? -0.656 -0.318 -18.391 1.00 84.75 229 LEU A C 1
ATOM 1778 O O . LEU A 1 229 ? -0.001 -0.717 -17.430 1.00 84.75 229 LEU A O 1
ATOM 1782 N N . ILE A 1 230 ? -0.345 0.796 -19.062 1.00 88.19 230 ILE A N 1
ATOM 1783 C CA . ILE A 1 230 ? 0.670 1.736 -18.595 1.00 88.19 230 ILE A CA 1
ATOM 1784 C C . ILE A 1 230 ? 0.001 2.685 -17.608 1.00 88.19 230 ILE A C 1
ATOM 1786 O O . ILE A 1 230 ? -0.969 3.362 -17.944 1.00 88.19 230 ILE A O 1
ATOM 1790 N N . SER A 1 231 ? 0.519 2.726 -16.385 1.00 86.31 231 SER A N 1
ATOM 1791 C CA . SER A 1 231 ? 0.008 3.602 -15.333 1.00 86.31 231 SER A CA 1
ATOM 1792 C C . SER A 1 231 ? 0.998 4.721 -15.076 1.00 86.31 231 SER A C 1
ATOM 1794 O O . SER A 1 231 ? 2.165 4.454 -14.797 1.00 86.31 231 SER A O 1
ATOM 1796 N N . LYS A 1 232 ? 0.514 5.963 -15.098 1.00 85.50 232 LYS A N 1
ATOM 1797 C CA . LYS A 1 232 ? 1.239 7.139 -14.611 1.00 85.50 232 LYS A CA 1
ATOM 1798 C C . LYS A 1 232 ? 0.755 7.479 -13.205 1.00 85.50 232 LYS A C 1
ATOM 1800 O O . LYS A 1 232 ? -0.449 7.506 -12.975 1.00 85.50 232 LYS A O 1
ATOM 1805 N N . THR A 1 233 ? 1.662 7.714 -12.264 1.00 83.00 233 THR A N 1
ATOM 1806 C CA . THR A 1 233 ? 1.303 8.124 -10.898 1.00 83.00 233 THR A CA 1
ATOM 1807 C C . THR A 1 233 ? 2.390 8.981 -10.270 1.00 83.00 233 THR A C 1
ATOM 1809 O O . THR A 1 233 ? 3.576 8.832 -10.571 1.00 83.00 233 THR A O 1
ATOM 1812 N N . PHE A 1 234 ? 1.991 9.846 -9.344 1.00 83.38 234 PHE A N 1
ATOM 1813 C CA . PHE A 1 234 ? 2.920 10.464 -8.410 1.00 83.38 234 PHE A CA 1
ATOM 1814 C C . PHE A 1 234 ? 3.320 9.464 -7.329 1.00 83.38 234 PHE A C 1
ATOM 1816 O O . PHE A 1 234 ? 2.515 8.632 -6.892 1.00 83.38 234 PHE A O 1
ATOM 1823 N N . LEU A 1 235 ? 4.578 9.541 -6.907 1.00 84.12 235 LEU A N 1
ATOM 1824 C CA . LEU A 1 235 ? 5.061 8.845 -5.729 1.00 84.12 235 LEU A CA 1
ATOM 1825 C C . LEU A 1 235 ? 4.953 9.800 -4.541 1.00 84.12 235 LEU A C 1
ATOM 1827 O O . LEU A 1 235 ? 5.767 10.706 -4.357 1.00 84.12 235 LEU A O 1
ATOM 1831 N N . GLU A 1 236 ? 3.886 9.584 -3.782 1.00 86.44 236 GLU A N 1
ATOM 1832 C CA . GLU A 1 236 ? 3.555 10.293 -2.552 1.00 86.44 236 GLU A CA 1
ATOM 1833 C C 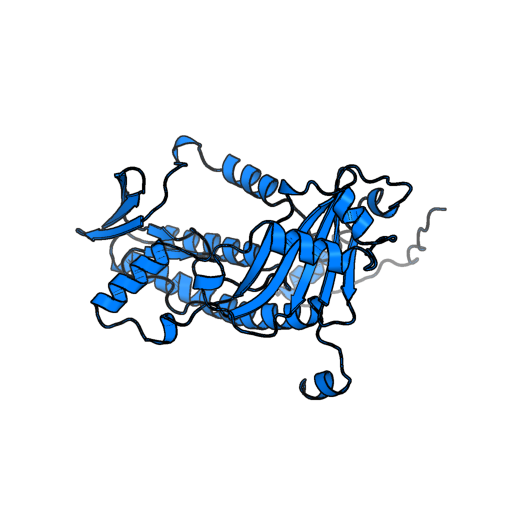. GLU A 1 236 ? 4.016 9.498 -1.332 1.00 86.44 236 GLU A C 1
ATOM 1835 O O . GLU A 1 236 ? 3.891 8.270 -1.303 1.00 86.44 236 GLU A O 1
ATOM 1840 N N . GLU A 1 237 ? 4.423 10.196 -0.278 1.00 88.56 237 GLU A N 1
ATOM 1841 C CA . GLU A 1 237 ? 4.676 9.587 1.026 1.00 88.56 237 GLU A CA 1
ATOM 1842 C C . GLU A 1 237 ? 4.163 10.440 2.186 1.00 88.56 237 GLU A C 1
ATOM 1844 O O . GLU A 1 237 ? 4.156 11.672 2.132 1.00 88.56 237 GLU A O 1
ATOM 1849 N N . LYS A 1 238 ? 3.699 9.760 3.239 1.00 90.38 238 LYS A N 1
ATOM 1850 C CA . LYS A 1 238 ? 3.299 10.338 4.523 1.00 90.38 238 LYS A CA 1
ATOM 1851 C C . LYS A 1 238 ? 3.092 9.234 5.560 1.00 90.38 238 LYS A C 1
ATOM 1853 O O . LYS A 1 238 ? 2.297 8.315 5.357 1.00 90.38 238 LYS A O 1
ATOM 1858 N N . VAL A 1 239 ? 3.725 9.391 6.721 1.00 92.69 239 VAL A N 1
ATOM 1859 C CA . VAL A 1 239 ? 3.341 8.669 7.943 1.00 92.69 239 VAL A CA 1
ATOM 1860 C C . VAL A 1 239 ? 2.465 9.583 8.782 1.00 92.69 239 VAL A C 1
ATOM 1862 O O . VAL A 1 239 ? 2.876 10.661 9.211 1.00 92.69 239 VAL A O 1
ATOM 1865 N N . PHE A 1 240 ? 1.232 9.151 9.003 1.00 92.62 240 PHE A N 1
ATOM 1866 C CA . PHE A 1 240 ? 0.277 9.861 9.835 1.00 92.62 240 PHE A CA 1
ATOM 1867 C C . PHE A 1 240 ? 0.577 9.599 11.311 1.00 92.62 240 PHE A C 1
ATOM 1869 O O . PHE A 1 240 ? 0.963 8.498 11.675 1.00 92.62 240 PHE A O 1
ATOM 1876 N N . ARG A 1 241 ? 0.381 10.588 12.186 1.00 92.50 241 ARG A N 1
ATOM 1877 C CA . ARG A 1 241 ? 0.611 10.432 13.637 1.00 92.50 241 ARG A CA 1
ATOM 1878 C C . ARG A 1 241 ? -0.602 9.893 14.405 1.00 92.50 241 ARG A C 1
ATOM 1880 O O . ARG A 1 241 ? -0.458 9.395 15.511 1.00 92.50 241 ARG A O 1
ATOM 1887 N N . THR A 1 242 ? -1.787 9.940 13.802 1.00 94.12 242 THR A N 1
ATOM 1888 C CA . THR A 1 242 ? -3.031 9.412 14.374 1.00 94.12 242 THR A CA 1
ATOM 1889 C C . THR A 1 242 ? -3.464 8.224 13.539 1.00 94.12 242 THR A C 1
ATOM 1891 O O . THR A 1 242 ? -3.835 8.400 12.376 1.00 94.12 242 THR A O 1
ATOM 1894 N N . TRP A 1 243 ? -3.382 7.027 14.122 1.00 96.62 243 TRP A N 1
ATOM 1895 C CA . TRP A 1 243 ? -3.747 5.766 13.462 1.00 96.62 243 TRP A CA 1
ATOM 1896 C C . TRP A 1 243 ? -5.085 5.209 13.939 1.00 96.62 243 TRP A C 1
ATOM 1898 O O . TRP A 1 243 ? -5.576 4.250 13.360 1.00 96.62 243 TRP A O 1
ATOM 1908 N N . TYR A 1 244 ? -5.666 5.763 14.997 1.00 97.38 244 TYR A N 1
ATOM 1909 C CA . TYR A 1 244 ? -6.966 5.351 15.505 1.00 97.38 244 TYR A CA 1
ATOM 1910 C C . TYR A 1 244 ? -7.611 6.482 16.296 1.00 97.38 244 TYR A C 1
ATOM 1912 O O . TYR A 1 244 ? -6.927 7.364 16.816 1.00 97.38 244 TYR A O 1
ATOM 1920 N N . HIS A 1 245 ? -8.932 6.422 16.390 1.00 96.12 245 HIS A N 1
ATOM 1921 C CA . HIS A 1 245 ? -9.754 7.211 17.301 1.00 96.12 245 HIS A CA 1
ATOM 1922 C C . HIS A 1 245 ? -11.056 6.457 17.540 1.00 96.12 245 HIS A C 1
ATOM 1924 O O . HIS A 1 245 ? -11.552 5.777 16.637 1.00 96.12 245 HIS A O 1
ATOM 1930 N N . GLY A 1 246 ? -11.594 6.554 18.754 1.00 94.81 246 GLY A N 1
ATOM 1931 C CA . GLY A 1 246 ? -12.789 5.801 19.120 1.00 94.81 246 GLY A CA 1
ATOM 1932 C C . GLY A 1 246 ? -12.604 4.297 18.878 1.00 94.81 246 GLY A C 1
ATOM 1933 O O . GLY A 1 246 ? -11.622 3.690 19.315 1.00 94.81 246 GLY A O 1
ATOM 1934 N N . ARG A 1 247 ? -13.536 3.711 18.126 1.00 96.38 247 ARG A N 1
ATOM 1935 C CA . ARG A 1 247 ? -13.542 2.296 17.704 1.00 96.38 247 ARG A CA 1
ATOM 1936 C C . ARG A 1 247 ? -12.968 2.038 16.309 1.00 96.38 247 ARG A C 1
ATOM 1938 O O . ARG A 1 247 ? -13.117 0.931 15.790 1.00 96.38 247 ARG A O 1
ATOM 1945 N N . SER A 1 248 ? -12.309 3.027 15.709 1.00 97.56 248 SER A N 1
ATOM 1946 C CA . SER A 1 248 ? -11.754 2.927 14.355 1.00 97.56 248 SER A CA 1
ATOM 1947 C C . SER A 1 248 ? -10.226 2.972 14.356 1.00 97.56 248 SER A C 1
ATOM 1949 O O . SER A 1 248 ? -9.643 3.829 15.014 1.00 97.56 248 SER A O 1
ATOM 1951 N N . VAL A 1 249 ? -9.575 2.087 13.596 1.00 97.94 249 VAL A N 1
ATOM 1952 C CA . VAL A 1 249 ? -8.104 1.963 13.489 1.00 97.94 249 VAL A CA 1
ATOM 1953 C C . VAL A 1 249 ? -7.657 1.798 12.035 1.00 97.94 249 VAL A C 1
ATOM 1955 O O . VAL A 1 249 ? -8.405 1.280 11.218 1.00 97.94 249 VAL A O 1
ATOM 1958 N N . LEU A 1 250 ? -6.442 2.227 11.698 1.00 97.88 250 LEU A N 1
ATOM 1959 C CA . LEU A 1 250 ? -5.887 2.250 10.342 1.00 97.88 250 LEU A CA 1
ATOM 1960 C C . LEU A 1 250 ? -4.709 1.274 10.177 1.00 97.88 250 LEU A C 1
ATOM 1962 O O . LEU A 1 250 ? -3.883 1.131 11.087 1.00 97.88 250 LEU A O 1
ATOM 1966 N N . ILE A 1 251 ? -4.598 0.663 8.993 1.00 94.75 251 ILE A N 1
ATOM 1967 C CA . ILE A 1 251 ? -3.466 -0.189 8.579 1.00 94.75 251 ILE A CA 1
ATOM 1968 C C . ILE A 1 251 ? -2.989 0.147 7.153 1.00 94.75 251 ILE A C 1
ATOM 1970 O O . ILE A 1 251 ? -3.754 0.655 6.331 1.00 94.75 251 ILE A O 1
ATOM 1974 N N . GLY A 1 252 ? -1.737 -0.189 6.831 1.00 93.50 252 GLY A N 1
ATOM 1975 C CA . GLY A 1 252 ? -1.144 0.003 5.503 1.00 93.50 252 GLY A CA 1
ATOM 1976 C C . GLY A 1 252 ? -1.059 1.472 5.074 1.00 93.50 252 GLY A C 1
ATOM 1977 O O . GLY A 1 252 ? -0.916 2.376 5.897 1.00 93.50 252 GLY A O 1
ATOM 1978 N N . ASP A 1 253 ? -1.212 1.727 3.772 1.00 93.12 253 ASP A N 1
ATOM 1979 C CA . ASP A 1 253 ? -1.144 3.080 3.191 1.00 93.12 253 ASP A CA 1
ATOM 1980 C C . ASP A 1 253 ? -2.164 4.065 3.795 1.00 93.12 253 ASP A C 1
ATOM 1982 O O . ASP A 1 253 ? -2.000 5.280 3.666 1.00 93.12 253 ASP A O 1
ATOM 1986 N N . ALA A 1 254 ? -3.207 3.573 4.478 1.00 91.69 254 ALA A N 1
ATOM 1987 C CA . ALA A 1 254 ? -4.139 4.426 5.207 1.00 91.69 254 ALA A CA 1
ATOM 1988 C C . ALA A 1 254 ? -3.463 5.177 6.367 1.00 91.69 254 ALA A C 1
ATOM 1990 O O . ALA A 1 254 ? -3.933 6.253 6.728 1.00 91.69 254 ALA A O 1
ATOM 1991 N N . CYS A 1 255 ? -2.355 4.679 6.925 1.00 91.94 255 CYS A N 1
ATOM 1992 C CA . CYS A 1 255 ? -1.617 5.337 8.007 1.00 91.94 255 CYS A CA 1
ATOM 1993 C C . CYS A 1 255 ? -0.112 5.536 7.750 1.00 91.94 255 CYS A C 1
ATOM 1995 O O . CYS A 1 255 ? 0.491 6.399 8.395 1.00 91.94 255 CYS A O 1
ATOM 1997 N N . HIS A 1 256 ? 0.496 4.833 6.791 1.00 93.81 256 HIS A N 1
ATOM 1998 C CA . HIS A 1 256 ? 1.910 5.015 6.428 1.00 93.81 256 HIS A CA 1
ATOM 1999 C C . HIS A 1 256 ? 2.186 4.725 4.950 1.00 93.81 256 HIS A C 1
ATOM 2001 O O . HIS A 1 256 ? 2.759 3.708 4.574 1.00 93.81 256 HIS A O 1
ATOM 2007 N N . LYS A 1 257 ? 1.839 5.677 4.085 1.00 91.19 257 LYS A N 1
ATOM 2008 C CA . LYS A 1 257 ? 2.270 5.621 2.687 1.00 91.19 257 LYS A CA 1
ATOM 2009 C C . LYS A 1 257 ? 3.763 5.947 2.611 1.00 91.19 257 LYS A C 1
ATOM 2011 O O . LYS A 1 257 ? 4.178 7.008 3.074 1.00 91.19 257 LYS A O 1
ATOM 2016 N N . ILE A 1 258 ? 4.558 5.061 2.026 1.00 90.69 258 ILE A N 1
ATOM 2017 C CA . ILE A 1 258 ? 6.007 5.238 1.858 1.00 90.69 258 ILE A CA 1
ATOM 2018 C C . ILE A 1 258 ? 6.400 5.109 0.387 1.00 90.69 258 ILE A C 1
ATOM 2020 O O . ILE A 1 258 ? 5.719 4.429 -0.385 1.00 90.69 258 ILE A O 1
ATOM 2024 N N . LEU A 1 259 ? 7.518 5.725 0.001 1.00 89.06 259 LEU A N 1
ATOM 2025 C CA . LEU A 1 259 ? 8.044 5.578 -1.354 1.00 89.06 259 LEU A CA 1
ATOM 2026 C C . LEU A 1 259 ? 8.458 4.122 -1.661 1.00 89.06 259 LEU A C 1
ATOM 2028 O O . LEU A 1 259 ? 8.930 3.398 -0.780 1.00 89.06 259 LEU A O 1
ATOM 2032 N N . PRO A 1 260 ? 8.332 3.670 -2.922 1.00 85.94 260 PRO A N 1
ATOM 2033 C CA . PRO A 1 260 ? 8.579 2.279 -3.286 1.00 85.94 260 PRO A CA 1
ATOM 2034 C C . PRO A 1 260 ? 10.064 1.903 -3.371 1.00 85.94 260 PRO A C 1
ATOM 2036 O O . PRO A 1 260 ? 10.353 0.719 -3.519 1.00 85.94 260 PRO A O 1
ATOM 2039 N N . GLY A 1 261 ? 11.007 2.848 -3.258 1.00 81.00 261 GLY A N 1
ATOM 2040 C CA . GLY A 1 261 ? 12.438 2.593 -3.485 1.00 81.00 261 GLY A CA 1
ATOM 2041 C C . GLY A 1 261 ? 13.071 1.533 -2.573 1.00 81.00 261 GLY A C 1
ATOM 2042 O O . GLY A 1 261 ? 14.091 0.958 -2.931 1.00 81.00 261 GLY A O 1
ATOM 2043 N N . ALA A 1 262 ? 12.471 1.223 -1.419 1.00 81.19 262 ALA A N 1
ATOM 2044 C CA . ALA A 1 262 ? 12.912 0.126 -0.545 1.00 81.19 262 ALA A CA 1
ATOM 2045 C C . ALA A 1 262 ? 12.079 -1.169 -0.688 1.00 81.19 262 ALA A C 1
ATOM 2047 O O . ALA A 1 262 ? 12.362 -2.169 -0.024 1.00 81.19 262 ALA A O 1
ATOM 2048 N N . GLY A 1 263 ? 11.011 -1.159 -1.493 1.00 83.12 263 GLY A N 1
ATOM 2049 C CA . GLY A 1 263 ? 10.121 -2.309 -1.692 1.00 83.12 263 GLY A CA 1
ATOM 2050 C C . GLY A 1 263 ? 9.343 -2.756 -0.444 1.00 83.12 263 GLY A C 1
ATOM 2051 O O . GLY A 1 263 ? 8.885 -3.893 -0.389 1.00 83.12 263 GLY A O 1
ATOM 2052 N N . GLN A 1 264 ? 9.198 -1.901 0.577 1.00 85.38 264 GLN A N 1
ATOM 2053 C CA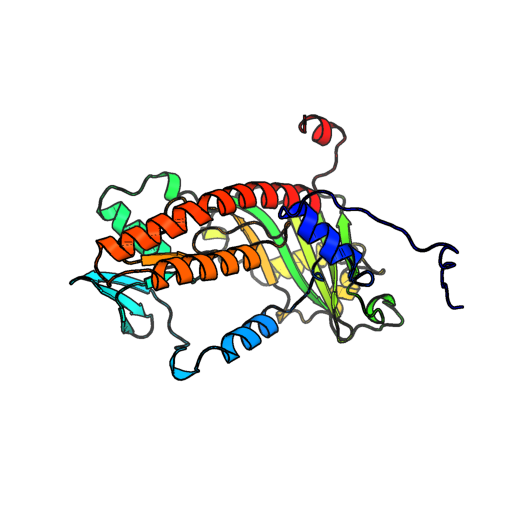 . GLN A 1 264 ? 8.687 -2.312 1.898 1.00 85.38 264 GLN A CA 1
ATOM 2054 C C . GLN A 1 264 ? 7.182 -2.098 2.127 1.00 85.38 264 GLN A C 1
ATOM 2056 O O . GLN A 1 264 ? 6.666 -2.588 3.130 1.00 85.38 264 GLN A O 1
ATOM 2061 N N . GLY A 1 265 ? 6.457 -1.411 1.235 1.00 87.50 265 GLY A N 1
ATOM 2062 C CA . GLY A 1 265 ? 5.059 -1.010 1.482 1.00 87.50 265 GLY A CA 1
ATOM 2063 C C . GLY A 1 265 ? 4.134 -2.179 1.849 1.00 87.50 265 GLY A C 1
ATOM 2064 O O . GLY A 1 265 ? 3.530 -2.196 2.922 1.00 87.50 265 GLY A O 1
ATOM 2065 N N . ALA A 1 266 ? 4.093 -3.223 1.013 1.00 87.06 266 ALA A N 1
ATOM 206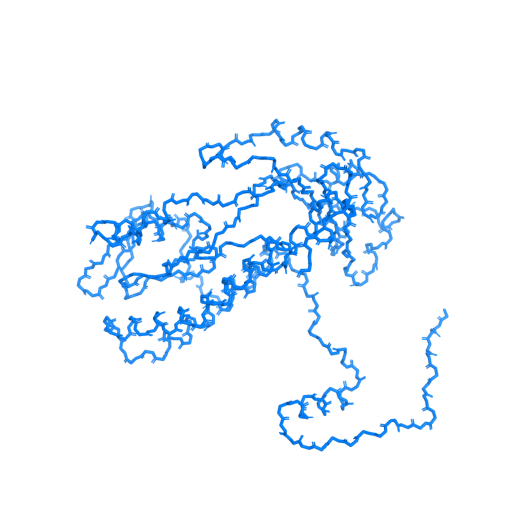6 C CA . ALA A 1 266 ? 3.278 -4.413 1.283 1.00 87.06 266 ALA A CA 1
ATOM 2067 C C . ALA A 1 266 ? 3.734 -5.170 2.545 1.00 87.06 266 ALA A C 1
ATOM 2069 O O . ALA A 1 266 ? 2.905 -5.641 3.323 1.00 87.06 266 ALA A O 1
ATOM 2070 N N . GLY A 1 267 ? 5.050 -5.248 2.777 1.00 86.88 267 GLY A N 1
ATOM 2071 C CA . GLY A 1 267 ? 5.613 -5.885 3.968 1.00 86.88 267 GLY A CA 1
ATOM 2072 C C . GLY A 1 267 ? 5.178 -5.194 5.263 1.00 86.88 267 GLY A C 1
ATOM 2073 O O . GLY A 1 267 ? 4.839 -5.871 6.235 1.00 86.88 267 GLY A O 1
ATOM 2074 N N . LEU A 1 268 ? 5.119 -3.859 5.270 1.00 90.00 268 LEU A N 1
ATOM 2075 C CA . LEU A 1 268 ? 4.615 -3.092 6.410 1.00 90.00 268 LEU A CA 1
ATOM 2076 C C . LEU A 1 268 ? 3.123 -3.313 6.638 1.00 90.00 268 LEU A C 1
ATOM 2078 O O . LEU A 1 268 ? 2.733 -3.581 7.772 1.00 90.00 268 LEU A O 1
ATOM 2082 N N . ALA A 1 269 ? 2.309 -3.292 5.581 1.00 89.31 269 ALA A N 1
ATOM 2083 C CA . ALA A 1 269 ? 0.878 -3.567 5.695 1.00 89.31 269 ALA A CA 1
ATOM 2084 C C . ALA A 1 269 ? 0.598 -4.979 6.252 1.00 89.31 269 ALA A C 1
ATOM 2086 O O . ALA A 1 269 ? -0.290 -5.161 7.084 1.00 89.31 269 ALA A O 1
ATOM 2087 N N . PHE A 1 270 ? 1.382 -5.988 5.854 1.00 88.44 270 PHE A N 1
ATOM 2088 C CA . PHE A 1 270 ? 1.260 -7.342 6.408 1.00 88.44 270 PHE A CA 1
ATOM 2089 C C . PHE A 1 270 ? 1.653 -7.413 7.882 1.00 88.44 270 PHE A C 1
ATOM 2091 O O . PHE A 1 270 ? 0.960 -8.062 8.668 1.00 88.44 270 PHE A O 1
ATOM 2098 N N . ARG A 1 271 ? 2.724 -6.720 8.286 1.00 91.31 271 ARG A N 1
ATOM 2099 C CA . ARG A 1 271 ? 3.090 -6.614 9.706 1.00 91.31 271 ARG A CA 1
ATOM 2100 C C . ARG A 1 271 ? 1.989 -5.929 10.509 1.00 91.31 271 ARG A C 1
ATOM 2102 O O . ARG A 1 271 ? 1.684 -6.399 11.601 1.00 91.31 271 ARG A O 1
ATOM 2109 N N . ASP A 1 272 ? 1.351 -4.889 9.973 1.00 90.06 272 ASP A N 1
ATOM 2110 C CA . ASP A 1 272 ? 0.215 -4.256 10.648 1.00 90.06 272 ASP A CA 1
ATOM 2111 C C . ASP A 1 272 ? -0.929 -5.233 10.872 1.00 90.06 272 ASP A C 1
ATOM 2113 O O . ASP A 1 272 ? -1.432 -5.330 11.987 1.00 90.06 272 ASP A O 1
ATOM 2117 N N . ALA A 1 273 ? -1.315 -5.973 9.828 1.00 89.00 273 ALA A N 1
ATOM 2118 C CA . ALA A 1 273 ? -2.405 -6.934 9.901 1.00 89.00 273 ALA A CA 1
ATOM 2119 C C . ALA A 1 273 ? -2.134 -7.999 10.974 1.00 89.00 273 ALA A C 1
ATOM 2121 O O . ALA A 1 273 ? -3.015 -8.291 11.780 1.00 89.00 273 ALA A O 1
ATOM 2122 N N . VAL A 1 274 ? -0.907 -8.529 11.033 1.00 91.19 274 VAL A N 1
ATOM 2123 C CA . VAL A 1 274 ? -0.503 -9.520 12.043 1.00 91.19 274 VAL A CA 1
ATOM 2124 C C . VAL A 1 274 ? -0.521 -8.925 13.451 1.00 91.19 274 VAL A C 1
ATOM 2126 O O . VAL A 1 274 ? -1.111 -9.515 14.356 1.00 91.19 274 VAL A O 1
ATOM 2129 N N . VAL A 1 275 ? 0.099 -7.758 13.660 1.00 93.19 275 VAL A N 1
ATOM 2130 C CA . VAL A 1 275 ? 0.158 -7.144 14.996 1.00 93.19 275 VAL A CA 1
ATOM 2131 C C . VAL A 1 275 ? -1.234 -6.729 15.470 1.00 93.19 275 VAL A C 1
ATOM 2133 O O . VAL A 1 275 ? -1.591 -7.025 16.609 1.00 93.19 275 VAL A O 1
ATOM 2136 N N . LEU A 1 276 ? -2.049 -6.110 14.610 1.00 91.12 276 LEU A N 1
ATOM 2137 C CA . LEU A 1 276 ? -3.417 -5.728 14.953 1.00 91.12 276 LEU A CA 1
ATOM 2138 C C . LEU A 1 276 ? -4.274 -6.960 15.262 1.00 91.12 276 LEU A C 1
ATOM 2140 O O . LEU A 1 276 ? -4.963 -6.965 16.279 1.00 91.12 276 LEU A O 1
ATOM 2144 N N . ALA A 1 277 ? -4.197 -8.020 14.450 1.00 90.12 277 ALA A N 1
ATOM 2145 C CA . ALA A 1 277 ? -4.915 -9.266 14.714 1.00 90.12 277 ALA A CA 1
ATOM 2146 C C . ALA A 1 277 ? -4.533 -9.865 16.075 1.00 90.12 277 ALA A C 1
ATOM 2148 O O . ALA A 1 277 ? -5.418 -10.229 16.845 1.00 90.12 277 ALA A O 1
ATOM 2149 N N . ASN A 1 278 ? -3.241 -9.888 16.419 1.00 91.12 278 ASN A N 1
ATOM 2150 C CA . ASN A 1 278 ? -2.774 -10.350 17.728 1.00 91.12 278 ASN A CA 1
ATOM 2151 C C . ASN A 1 278 ? -3.291 -9.467 18.875 1.00 91.12 278 ASN A C 1
ATOM 2153 O O . ASN A 1 278 ? -3.688 -9.983 19.919 1.00 91.12 278 ASN A O 1
ATOM 2157 N N . CYS A 1 279 ? -3.307 -8.143 18.708 1.00 90.94 279 CYS A N 1
ATOM 2158 C CA . CYS A 1 279 ? -3.849 -7.229 19.713 1.00 90.94 279 CYS A CA 1
ATOM 2159 C C . CYS A 1 279 ? -5.358 -7.425 19.914 1.00 90.94 279 CYS A C 1
ATOM 2161 O O . CYS A 1 279 ? -5.812 -7.450 21.056 1.00 90.94 279 CYS A O 1
ATOM 2163 N N . LEU A 1 280 ? -6.118 -7.606 18.829 1.00 84.75 280 LEU A N 1
ATOM 2164 C CA . LEU A 1 280 ? -7.562 -7.848 18.875 1.00 84.75 280 LEU A CA 1
ATOM 2165 C C . LEU A 1 280 ? -7.897 -9.225 19.466 1.00 84.75 280 LEU A C 1
ATOM 2167 O O . LEU A 1 280 ? -8.802 -9.330 20.287 1.00 84.75 280 LEU A O 1
ATOM 2171 N N . TYR A 1 281 ? -7.150 -10.268 19.097 1.00 91.38 281 TYR A N 1
ATOM 2172 C CA . TYR A 1 281 ? -7.355 -11.631 19.598 1.00 91.38 281 TYR A CA 1
ATOM 2173 C C . TYR A 1 281 ? -7.143 -11.742 21.114 1.00 91.38 281 TYR A C 1
ATOM 2175 O O . TYR A 1 281 ? -7.814 -12.518 21.784 1.00 91.38 281 TYR A O 1
ATOM 2183 N N . ASN A 1 282 ? -6.232 -10.937 21.667 1.00 87.00 282 ASN A N 1
ATOM 2184 C CA . ASN A 1 282 ? -5.924 -10.922 23.097 1.00 87.00 282 ASN A CA 1
ATOM 2185 C C . ASN A 1 282 ? -6.831 -9.988 23.924 1.00 87.00 282 ASN A C 1
ATOM 2187 O O . ASN A 1 282 ? -6.594 -9.804 25.122 1.00 87.00 282 ASN A O 1
ATOM 2191 N N . MET A 1 283 ? -7.854 -9.374 23.320 1.00 89.19 283 MET A N 1
ATOM 2192 C CA . MET A 1 283 ? -8.825 -8.575 24.068 1.00 89.19 283 MET A CA 1
ATOM 2193 C C . MET A 1 283 ? -9.681 -9.463 24.975 1.00 89.19 283 MET A C 1
ATOM 2195 O O . MET A 1 283 ? -10.086 -10.559 24.601 1.00 89.19 283 MET A O 1
ATOM 2199 N N . LYS A 1 284 ? -9.997 -8.962 26.174 1.00 88.06 284 LYS A N 1
ATOM 2200 C CA . LYS A 1 284 ? -10.864 -9.674 27.127 1.00 88.06 284 LYS A CA 1
ATOM 2201 C C . LYS A 1 284 ? -12.347 -9.561 26.776 1.00 88.06 284 LYS A C 1
ATOM 2203 O O . LYS A 1 284 ? -13.115 -10.473 27.054 1.00 88.06 284 LYS A O 1
ATOM 2208 N N . ASP A 1 285 ? -12.737 -8.421 26.220 1.00 91.31 285 ASP A N 1
ATOM 2209 C CA . ASP A 1 285 ? -14.106 -8.072 25.855 1.00 91.31 285 ASP A CA 1
ATOM 2210 C C . ASP A 1 285 ? -14.102 -6.961 24.788 1.00 91.31 285 ASP A C 1
ATOM 2212 O O . ASP A 1 285 ? -13.050 -6.435 24.418 1.00 91.31 285 ASP A O 1
ATOM 2216 N N . ASN A 1 286 ? -15.292 -6.570 24.328 1.00 90.50 286 ASN A N 1
ATOM 2217 C CA . ASN A 1 286 ? -15.484 -5.491 23.352 1.00 90.50 286 ASN A CA 1
ATOM 2218 C C . ASN A 1 286 ? -15.718 -4.117 24.014 1.00 90.50 286 ASN A C 1
ATOM 2220 O O . ASN A 1 286 ? -16.265 -3.197 23.387 1.00 90.50 286 ASN A O 1
ATOM 2224 N N . SER A 1 287 ? -15.352 -3.963 25.294 1.00 93.25 287 SER A N 1
ATOM 2225 C CA . SER A 1 287 ? -15.454 -2.673 25.973 1.00 93.25 287 SER A CA 1
ATOM 2226 C C . SER A 1 287 ? -14.518 -1.658 25.321 1.00 93.25 287 SER A C 1
ATOM 2228 O O . SER A 1 287 ? -13.469 -1.999 24.767 1.00 93.25 287 SER A O 1
ATOM 2230 N N . PHE A 1 288 ? -14.872 -0.377 25.432 1.00 93.00 288 PHE A N 1
ATOM 2231 C CA . PHE A 1 288 ? -14.034 0.705 24.920 1.00 93.00 288 PHE A CA 1
ATOM 2232 C C . PHE A 1 288 ? -12.608 0.647 25.492 1.00 93.00 288 PHE A C 1
ATOM 2234 O O . PHE A 1 288 ? -11.637 0.869 24.776 1.00 93.00 288 PHE A O 1
ATOM 2241 N N . LYS A 1 289 ? -12.467 0.275 26.772 1.00 95.88 289 LYS A N 1
ATOM 2242 C CA . LYS A 1 289 ? -11.167 0.142 27.437 1.00 95.88 289 LYS A CA 1
ATOM 2243 C C . LYS A 1 289 ? -10.307 -0.958 26.806 1.00 95.88 289 LYS A C 1
ATOM 2245 O O . LYS A 1 289 ? -9.122 -0.723 26.573 1.00 95.88 289 LYS A O 1
ATOM 2250 N N . SER A 1 290 ? -10.885 -2.127 26.527 1.00 93.69 290 SER A N 1
ATOM 2251 C CA . SER A 1 290 ? -10.173 -3.247 25.894 1.00 93.69 290 SER A CA 1
ATOM 2252 C C . SER A 1 290 ? -9.745 -2.908 24.466 1.00 93.69 290 SER A C 1
ATOM 2254 O O . SER A 1 290 ? -8.579 -3.093 24.123 1.00 93.69 290 SER A O 1
ATOM 2256 N N . ILE A 1 291 ? -10.646 -2.319 23.673 1.00 95.62 291 ILE A N 1
ATOM 2257 C CA . ILE A 1 291 ? -10.360 -1.902 22.290 1.00 95.62 291 ILE A CA 1
ATOM 2258 C C . ILE A 1 291 ? -9.287 -0.820 22.250 1.00 95.62 291 ILE A C 1
ATOM 2260 O O . ILE A 1 291 ? -8.300 -0.958 21.529 1.00 95.62 291 ILE A O 1
ATOM 2264 N N . LYS A 1 292 ? -9.416 0.218 23.085 1.00 97.19 292 LYS A N 1
ATOM 2265 C CA . LYS A 1 292 ? -8.398 1.264 23.189 1.00 97.19 292 LYS A CA 1
ATOM 2266 C C . LYS A 1 292 ? -7.041 0.668 23.561 1.00 97.19 292 LYS A C 1
ATOM 2268 O O . LYS A 1 292 ? -6.045 1.003 22.933 1.00 97.19 292 LYS A O 1
ATOM 2273 N N . SER A 1 293 ? -6.989 -0.245 24.533 1.00 98.00 293 SER A N 1
ATOM 2274 C CA . SER A 1 293 ? -5.733 -0.901 24.911 1.00 98.00 293 SER A CA 1
ATOM 2275 C C . SER A 1 293 ? -5.131 -1.720 23.765 1.00 98.00 293 SER A C 1
ATOM 2277 O O . SER A 1 293 ? -3.908 -1.746 23.627 1.00 98.00 293 SER A O 1
ATOM 2279 N N . ALA A 1 294 ? -5.950 -2.391 22.952 1.00 96.62 294 ALA A N 1
ATOM 2280 C CA . ALA A 1 294 ? -5.479 -3.114 21.774 1.00 96.62 294 ALA A CA 1
ATOM 2281 C C . ALA A 1 294 ? -4.889 -2.156 20.729 1.00 96.62 294 ALA A C 1
ATOM 2283 O O . ALA A 1 294 ? -3.792 -2.404 20.228 1.00 96.62 294 ALA A O 1
ATOM 2284 N N . PHE A 1 295 ? -5.563 -1.037 20.453 1.00 98.50 295 PHE A N 1
ATOM 2285 C CA . PHE A 1 295 ? -5.076 -0.018 19.521 1.00 98.50 295 PHE A CA 1
ATOM 2286 C C . PHE A 1 295 ? -3.807 0.680 20.021 1.00 98.50 295 PHE A C 1
ATOM 2288 O O . PHE A 1 295 ? -2.863 0.834 19.248 1.00 98.50 295 PHE A O 1
ATOM 2295 N N . ASP A 1 296 ? -3.738 1.021 21.313 1.00 98.56 296 ASP A N 1
ATOM 2296 C CA . ASP A 1 296 ? -2.544 1.590 21.948 1.00 98.56 296 ASP A CA 1
ATOM 2297 C C . ASP A 1 296 ? -1.336 0.639 21.770 1.00 98.56 296 ASP A C 1
ATOM 2299 O O . ASP A 1 296 ? -0.245 1.064 21.382 1.00 98.56 296 ASP A O 1
ATOM 2303 N N . ASN A 1 297 ? -1.530 -0.666 22.008 1.00 98.25 297 ASN A N 1
ATOM 2304 C CA . ASN A 1 297 ? -0.483 -1.684 21.860 1.00 98.25 297 ASN A CA 1
ATOM 2305 C C . ASN A 1 297 ? -0.056 -1.894 20.402 1.00 98.25 297 ASN A C 1
ATOM 2307 O O . ASN A 1 297 ? 1.135 -2.074 20.136 1.00 98.25 297 ASN A O 1
ATOM 2311 N N . TYR A 1 298 ? -1.005 -1.871 19.466 1.00 98.25 298 TYR A N 1
ATOM 2312 C CA . TYR A 1 298 ? -0.733 -1.931 18.031 1.00 98.25 298 TYR A CA 1
ATOM 2313 C C . TYR A 1 298 ? 0.101 -0.723 17.584 1.00 98.25 298 TYR A C 1
ATOM 2315 O O . TYR A 1 298 ? 1.185 -0.890 17.020 1.00 98.25 298 TYR A O 1
ATOM 2323 N N . TYR A 1 299 ? -0.342 0.491 17.920 1.00 98.56 299 TYR A N 1
ATOM 2324 C CA . TYR A 1 299 ? 0.347 1.730 17.566 1.00 98.56 299 TYR A CA 1
ATOM 2325 C C . TYR A 1 299 ? 1.763 1.784 18.144 1.00 98.56 299 TYR A C 1
ATOM 2327 O O . TYR A 1 299 ? 2.714 2.069 17.420 1.00 98.56 299 TYR A O 1
ATOM 2335 N N . LYS A 1 300 ? 1.931 1.431 19.426 1.00 98.44 300 LYS A N 1
ATOM 2336 C CA . LYS A 1 300 ? 3.240 1.415 20.097 1.00 98.44 300 LYS A CA 1
ATOM 2337 C C . LYS A 1 300 ? 4.256 0.503 19.404 1.00 98.44 300 LYS A C 1
ATOM 2339 O O . LYS A 1 300 ? 5.440 0.827 19.381 1.00 98.44 300 LYS A O 1
ATOM 2344 N N . GLN A 1 301 ? 3.810 -0.629 18.862 1.00 97.50 301 GLN A N 1
ATOM 2345 C CA . GLN A 1 301 ? 4.680 -1.572 18.157 1.00 97.50 301 GLN A CA 1
ATOM 2346 C C . GLN A 1 301 ? 4.984 -1.129 16.723 1.00 97.50 301 GLN A C 1
ATOM 2348 O O . GLN A 1 301 ? 6.094 -1.340 16.242 1.00 97.50 301 GLN A O 1
ATOM 2353 N N . ARG A 1 302 ? 4.006 -0.537 16.028 1.00 97.38 302 ARG A N 1
ATOM 2354 C CA . ARG A 1 302 ? 4.079 -0.326 14.575 1.00 97.38 302 ARG A CA 1
ATOM 2355 C C . ARG A 1 302 ? 4.510 1.071 14.158 1.00 97.38 302 ARG A C 1
ATOM 2357 O O . ARG A 1 302 ? 5.266 1.196 13.196 1.00 97.38 302 ARG A O 1
ATOM 2364 N N . TYR A 1 303 ? 4.099 2.108 14.884 1.00 97.69 303 TYR A N 1
ATOM 2365 C CA . TYR A 1 303 ? 4.399 3.490 14.514 1.00 97.69 303 TYR A CA 1
ATOM 2366 C C . TYR A 1 303 ? 5.911 3.788 14.422 1.00 97.69 303 TYR A C 1
ATOM 2368 O O . TYR A 1 303 ? 6.327 4.336 13.399 1.00 97.69 303 TYR A O 1
ATOM 2376 N N . PRO A 1 304 ? 6.770 3.388 15.391 1.00 96.88 304 PRO A N 1
ATOM 2377 C CA . PRO A 1 304 ? 8.209 3.659 15.299 1.00 96.88 304 PRO A CA 1
ATOM 2378 C C . PRO A 1 304 ? 8.865 3.003 14.079 1.00 96.88 304 PRO A C 1
ATOM 2380 O O . PRO A 1 304 ? 9.754 3.581 13.455 1.00 96.88 304 PRO A O 1
ATOM 2383 N N . GLU A 1 305 ? 8.411 1.800 13.713 1.00 94.38 305 GLU A N 1
ATOM 2384 C CA . GLU A 1 305 ? 8.914 1.099 12.535 1.00 94.38 305 GLU A CA 1
ATOM 2385 C C . GLU A 1 305 ? 8.478 1.798 11.245 1.00 94.38 305 GLU A C 1
ATOM 2387 O O . GLU A 1 305 ? 9.307 1.998 10.361 1.00 94.38 305 GLU A O 1
ATOM 2392 N N . ALA A 1 306 ? 7.213 2.217 11.148 1.00 94.12 306 ALA A N 1
ATOM 2393 C CA . ALA A 1 306 ? 6.717 2.969 9.999 1.00 94.12 306 ALA A CA 1
ATOM 2394 C C . ALA A 1 306 ? 7.458 4.306 9.822 1.00 94.12 306 ALA A C 1
ATOM 2396 O O . ALA A 1 306 ? 7.874 4.632 8.712 1.00 94.12 306 ALA A O 1
ATOM 2397 N N . GLU A 1 307 ? 7.705 5.050 10.907 1.00 94.19 307 GLU A N 1
ATOM 2398 C CA . GLU A 1 307 ? 8.469 6.303 10.851 1.00 94.19 307 GLU A CA 1
ATOM 2399 C C . GLU A 1 307 ? 9.922 6.069 10.405 1.00 94.19 307 GLU A C 1
ATOM 2401 O O . GLU A 1 307 ? 10.451 6.797 9.561 1.00 94.19 307 GLU A O 1
ATOM 2406 N N . MET A 1 308 ? 10.573 5.029 10.934 1.00 91.81 308 MET A N 1
ATOM 2407 C CA . MET A 1 308 ? 11.911 4.639 10.487 1.00 91.81 308 MET A CA 1
ATOM 2408 C C . MET A 1 308 ? 11.913 4.282 8.993 1.00 91.81 308 MET A C 1
ATOM 2410 O O . MET A 1 308 ? 12.831 4.669 8.267 1.00 91.81 308 MET A O 1
ATOM 2414 N N . GLN A 1 309 ? 10.906 3.541 8.526 1.00 91.69 309 GLN A N 1
ATOM 2415 C CA . GLN A 1 309 ? 10.835 3.092 7.138 1.00 91.69 309 GLN A CA 1
ATOM 2416 C C . GLN A 1 309 ? 10.489 4.201 6.154 1.00 91.69 309 GLN A C 1
ATOM 2418 O O . GLN A 1 309 ? 10.956 4.131 5.022 1.00 91.69 309 GLN A O 1
ATOM 2423 N N . LEU A 1 310 ? 9.768 5.244 6.570 1.00 89.88 310 LEU A N 1
ATOM 2424 C CA . LEU A 1 310 ? 9.597 6.456 5.769 1.00 89.88 310 LEU A CA 1
ATOM 2425 C C . LEU A 1 310 ? 10.963 7.059 5.414 1.00 89.88 310 LEU A C 1
ATOM 2427 O O . LEU A 1 310 ? 11.288 7.216 4.243 1.00 89.88 310 LEU A O 1
ATOM 2431 N N . LYS A 1 311 ? 11.818 7.283 6.422 1.00 86.75 311 LYS A N 1
ATOM 2432 C CA . LYS A 1 311 ? 13.166 7.853 6.232 1.00 86.75 311 LYS A CA 1
ATOM 2433 C C . LYS A 1 311 ? 14.045 6.957 5.353 1.00 86.75 311 LYS A C 1
ATOM 2435 O O . LYS A 1 311 ? 14.706 7.443 4.438 1.00 86.75 311 LYS A O 1
ATOM 2440 N N . LYS A 1 312 ? 14.028 5.641 5.602 1.00 86.56 312 LYS A N 1
ATOM 2441 C CA . LYS A 1 312 ? 14.788 4.664 4.803 1.00 86.56 312 LYS A CA 1
ATOM 2442 C C . LYS A 1 312 ? 14.306 4.603 3.359 1.00 86.56 312 LYS A C 1
ATOM 2444 O O . LYS A 1 312 ? 15.129 4.591 2.455 1.00 86.56 312 LYS A O 1
ATOM 2449 N N . SER A 1 313 ? 12.995 4.600 3.139 1.00 86.25 313 SER A N 1
ATOM 2450 C CA . SER A 1 313 ? 12.414 4.530 1.797 1.00 86.25 313 SER A CA 1
ATOM 2451 C C . SER A 1 313 ? 12.669 5.804 1.008 1.00 86.25 313 SER A C 1
ATOM 2453 O O . SER A 1 313 ? 12.986 5.710 -0.175 1.00 86.25 313 SER A O 1
ATOM 2455 N N . ALA A 1 314 ? 12.623 6.972 1.652 1.00 85.19 314 ALA A N 1
ATOM 2456 C CA . ALA A 1 314 ? 13.028 8.234 1.045 1.00 85.19 314 ALA A CA 1
ATOM 2457 C C . ALA A 1 314 ? 14.505 8.215 0.629 1.00 85.19 314 ALA A C 1
ATOM 2459 O O . ALA A 1 314 ? 14.829 8.549 -0.510 1.00 85.19 314 ALA A O 1
ATOM 2460 N N . TYR A 1 315 ? 15.393 7.735 1.505 1.00 83.44 315 TYR A N 1
ATOM 2461 C CA . TYR A 1 315 ? 16.815 7.586 1.193 1.00 83.44 315 TYR A CA 1
ATOM 2462 C C . TYR A 1 315 ? 17.072 6.586 0.053 1.00 83.44 315 TYR A C 1
ATOM 2464 O O . TYR A 1 315 ? 17.753 6.915 -0.916 1.00 83.44 315 TYR A O 1
ATOM 2472 N N . SER A 1 316 ? 16.480 5.390 0.108 1.00 85.00 316 SER A N 1
ATOM 2473 C CA . SER A 1 316 ? 16.596 4.393 -0.964 1.00 85.00 316 SER A CA 1
ATOM 2474 C C . SER A 1 316 ? 16.023 4.900 -2.284 1.00 85.00 316 SER A C 1
ATOM 2476 O O . SER A 1 316 ? 16.607 4.640 -3.327 1.00 85.00 316 SER A O 1
ATOM 2478 N N . SER A 1 317 ? 14.924 5.657 -2.253 1.00 85.12 317 SER A N 1
ATOM 2479 C CA . SER A 1 317 ? 14.338 6.276 -3.448 1.00 85.12 317 SER A CA 1
ATOM 2480 C C . SER A 1 317 ? 15.242 7.364 -4.020 1.00 85.12 317 SER A C 1
ATOM 2482 O O . SER A 1 317 ? 15.396 7.431 -5.230 1.00 85.12 317 SER A O 1
ATOM 2484 N N . LYS A 1 318 ? 15.911 8.157 -3.174 1.00 79.31 318 LYS A N 1
ATOM 2485 C CA . LYS A 1 318 ? 16.915 9.142 -3.607 1.00 79.31 318 LYS A CA 1
ATOM 2486 C C . LYS A 1 318 ? 18.077 8.478 -4.355 1.00 79.31 318 LYS A C 1
ATOM 2488 O O . LYS A 1 318 ? 18.544 9.015 -5.352 1.00 79.31 318 LYS A O 1
ATOM 2493 N N . ILE A 1 319 ? 18.526 7.309 -3.888 1.00 79.06 319 ILE A N 1
ATOM 2494 C CA . ILE A 1 319 ? 19.563 6.517 -4.566 1.00 79.06 319 ILE A CA 1
ATOM 2495 C C . ILE A 1 319 ? 19.014 5.902 -5.853 1.00 79.06 319 ILE A C 1
ATOM 2497 O O . ILE A 1 319 ? 19.629 6.037 -6.900 1.00 79.06 319 ILE A O 1
ATOM 2501 N N . MET A 1 320 ? 17.870 5.219 -5.777 1.00 78.62 320 MET A N 1
ATOM 2502 C CA . MET A 1 320 ? 17.313 4.434 -6.879 1.00 78.62 320 MET A CA 1
ATOM 2503 C C . MET A 1 320 ? 16.805 5.305 -8.027 1.00 78.62 320 MET A C 1
ATOM 2505 O O . MET A 1 320 ? 16.941 4.906 -9.177 1.00 78.62 320 MET A O 1
ATOM 2509 N N . PHE A 1 321 ? 16.226 6.468 -7.722 1.00 78.75 321 PHE A N 1
ATOM 2510 C CA . PHE A 1 321 ? 15.559 7.309 -8.714 1.00 78.75 321 PHE A CA 1
ATOM 2511 C C . PHE A 1 321 ? 16.443 8.395 -9.322 1.00 78.75 321 PHE A C 1
ATOM 2513 O O . PHE A 1 321 ? 15.976 9.155 -10.164 1.00 78.75 321 PHE A O 1
ATOM 2520 N N . GLY A 1 322 ? 17.723 8.412 -8.941 1.00 64.75 322 GLY A N 1
ATOM 2521 C CA . GLY A 1 322 ? 18.722 9.321 -9.476 1.00 64.75 322 GLY A CA 1
ATOM 2522 C C . GLY A 1 322 ? 18.610 10.724 -8.884 1.00 64.75 322 GLY A C 1
ATOM 2523 O O . GLY A 1 322 ? 17.683 11.475 -9.166 1.00 64.75 322 GLY A O 1
ATOM 2524 N N . GLN A 1 323 ? 19.627 11.119 -8.126 1.00 59.03 323 GLN A N 1
ATOM 2525 C CA . GLN A 1 323 ? 20.134 12.483 -8.232 1.00 59.03 323 GLN A CA 1
ATOM 2526 C C . GLN A 1 323 ? 21.318 12.442 -9.189 1.00 59.03 323 GLN A C 1
ATOM 2528 O O . GLN A 1 323 ? 22.021 11.430 -9.247 1.00 59.03 323 GLN A O 1
ATOM 2533 N N . VAL A 1 324 ? 21.589 13.535 -9.906 1.00 50.56 324 VAL A N 1
ATOM 2534 C CA . VAL A 1 324 ? 22.944 13.744 -10.427 1.00 50.56 324 VAL A CA 1
ATOM 2535 C C . VAL A 1 324 ? 23.890 13.561 -9.239 1.00 50.56 324 VAL A C 1
ATOM 2537 O O . VAL A 1 324 ? 23.890 14.385 -8.324 1.00 50.56 324 VAL A O 1
ATOM 2540 N N . TYR A 1 325 ? 24.659 12.468 -9.233 1.00 46.12 325 TYR A N 1
ATOM 2541 C CA . TYR A 1 325 ? 25.757 12.239 -8.300 1.00 46.12 325 TYR A CA 1
ATOM 2542 C C . TYR A 1 325 ? 26.833 13.290 -8.587 1.00 46.12 325 TYR A C 1
ATOM 2544 O O . TYR A 1 325 ? 27.873 13.001 -9.174 1.00 46.12 325 TYR A O 1
ATOM 2552 N N . ASN 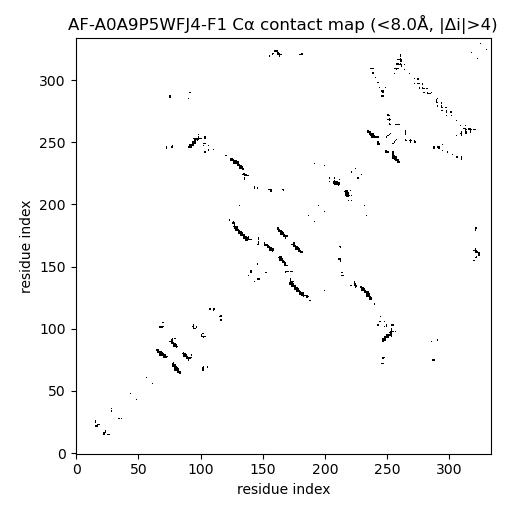A 1 326 ? 26.577 14.553 -8.244 1.00 39.22 326 ASN A N 1
ATOM 2553 C CA . ASN A 1 326 ? 27.654 15.513 -8.165 1.00 39.22 326 ASN A CA 1
ATOM 2554 C C . ASN A 1 326 ? 28.513 15.088 -6.966 1.00 39.22 326 ASN A C 1
ATOM 2556 O O . ASN A 1 326 ? 28.003 14.616 -5.945 1.00 39.22 326 ASN A O 1
ATOM 2560 N N . VAL A 1 327 ? 29.828 15.219 -7.102 1.00 38.06 327 VAL A N 1
ATOM 2561 C CA . VAL A 1 327 ? 30.803 14.813 -6.078 1.00 38.06 327 VAL A CA 1
ATOM 2562 C C . VAL A 1 327 ? 30.534 15.506 -4.726 1.00 38.06 327 VAL A C 1
ATOM 2564 O O . VAL A 1 327 ? 30.912 14.988 -3.683 1.00 38.06 327 VAL A O 1
ATOM 2567 N N . ASN A 1 328 ? 29.797 16.622 -4.719 1.00 38.41 328 ASN A N 1
ATOM 2568 C CA . ASN A 1 328 ? 29.436 17.359 -3.507 1.00 38.41 328 ASN A CA 1
ATOM 2569 C C . ASN A 1 328 ? 28.290 16.710 -2.710 1.00 38.41 328 ASN A C 1
ATOM 2571 O O . ASN A 1 328 ? 28.261 16.842 -1.493 1.00 38.41 328 ASN A O 1
ATOM 2575 N N . SER A 1 329 ? 27.383 15.971 -3.355 1.00 39.09 329 SER A N 1
ATOM 2576 C CA . SER A 1 329 ? 26.241 15.321 -2.694 1.00 39.09 329 SER A CA 1
ATOM 2577 C C . SER A 1 329 ? 26.648 14.183 -1.754 1.00 39.09 329 SER A C 1
ATOM 2579 O O . SER A 1 329 ? 25.885 13.847 -0.854 1.00 39.09 329 SER A O 1
ATOM 2581 N N . LEU A 1 330 ? 27.853 13.625 -1.935 1.00 38.94 330 LEU A N 1
ATOM 2582 C CA . LEU A 1 330 ? 28.469 12.638 -1.042 1.00 38.94 330 LEU A CA 1
ATOM 2583 C C . LEU A 1 330 ? 29.083 13.280 0.215 1.00 38.94 330 LEU A C 1
ATOM 2585 O O . LEU A 1 330 ? 29.163 12.621 1.242 1.00 38.94 330 LEU A O 1
ATOM 2589 N N . ASN A 1 331 ? 29.468 14.560 0.163 1.00 36.47 331 ASN A N 1
ATOM 2590 C CA . ASN A 1 331 ? 30.083 15.262 1.299 1.00 36.47 331 ASN A CA 1
ATOM 2591 C C . ASN A 1 331 ? 29.053 15.812 2.299 1.00 36.47 331 ASN A C 1
ATOM 2593 O O . ASN A 1 331 ? 29.405 16.122 3.428 1.00 36.47 331 ASN A O 1
ATOM 2597 N N . GLU A 1 332 ? 27.777 15.902 1.915 1.00 37.34 332 GLU A N 1
ATOM 2598 C CA . GLU A 1 332 ? 26.663 16.150 2.846 1.00 37.34 332 GLU A CA 1
ATOM 2599 C C . GLU A 1 332 ? 26.177 14.853 3.536 1.00 37.34 332 GLU A C 1
ATOM 2601 O O . GLU A 1 332 ? 25.118 14.844 4.165 1.00 37.34 332 GLU A O 1
ATOM 2606 N N . MET A 1 333 ? 26.909 13.740 3.372 1.00 43.75 333 MET A N 1
ATOM 2607 C CA . MET A 1 333 ? 26.581 12.418 3.927 1.00 43.75 333 MET A CA 1
ATOM 2608 C C . MET A 1 333 ? 27.428 12.016 5.153 1.00 43.75 333 MET A C 1
ATOM 2610 O O . MET A 1 333 ? 27.301 10.873 5.597 1.00 43.75 333 MET A O 1
ATOM 2614 N N . GLU A 1 334 ? 28.258 12.917 5.695 1.00 31.33 334 GLU A N 1
ATOM 2615 C CA . GLU A 1 334 ? 28.926 12.788 7.012 1.00 31.33 334 GLU A CA 1
ATOM 2616 C C . GLU A 1 334 ? 28.182 13.573 8.102 1.00 31.33 334 GLU A C 1
ATOM 2618 O O . GLU A 1 334 ? 28.061 13.040 9.230 1.00 31.33 334 GLU A O 1
#